Protein AF-A0A178AS36-F1 (afdb_monomer)

Mean predicted aligned error: 16.82 Å

Foldseek 3Di:
DDDDDDDDDDDDDDDDDDDDDPDDDDDDDDDDDDDDDPDDVVVVVVVVVVVVVVVVQVVVVVVPPDDPVPDDDDDDDDDDDDDDDDDDDPPPPPPPPPDDPPPPPPVVPPPPPPPPDDPPPPLDQDPLFALCPVVLVVLLVVLVPDDPLQHFPPRSQFDDQVLLLGDNGGHNQAGCQQQPHLDAGSCAQQRPGFLDQDDPSRLVSSVSNHDPSNVVSVVSNVVRSQHPHNGDTHDDPPPD

Secondary structure (DSSP, 8-state):
--------------PPPP-----PPP--------------HHHHHHHHHHHHHHHHHHHHHHHT-S-TTSPPPP------------S----------------SSSTTSSSSSS---S-----PPPTT-B--HHHHHHHHHHHHTS-GGGS-SSTTSBPPGGGGT--TTSB--BBHHHHH-SSPPTTGGG-SSB-SPPPHHHHHHHHHH-SHHHHHHHHHHHHHTTSSSPPP----GGG-

Radius of gyration: 26.54 Å; Cα contacts (8 Å, |Δi|>4): 184; chains: 1; bounding box: 73×65×67 Å

Solvent-accessible surface area (backbone atoms only — not comparable to full-atom values): 15780 Å² total; per-residue (Å²): 136,88,82,83,82,84,81,90,82,81,85,81,84,81,78,85,79,86,77,87,78,82,77,77,81,80,82,80,78,92,74,78,93,72,81,80,74,83,76,63,73,72,66,54,55,57,54,50,55,54,50,52,53,52,53,55,57,54,56,55,59,70,76,60,80,66,77,83,78,66,81,73,83,87,80,91,80,90,77,88,87,82,84,88,83,80,84,92,70,93,60,76,80,73,78,76,75,79,80,72,92,70,86,78,70,59,80,83,72,70,79,83,78,88,73,80,80,87,73,80,72,81,76,69,77,51,92,72,39,36,64,43,62,66,58,50,53,49,53,45,57,57,44,72,74,42,58,75,94,75,30,54,91,61,71,78,33,60,43,64,37,65,52,40,32,33,44,67,65,44,24,66,51,36,22,27,41,36,50,72,29,66,46,72,52,89,52,44,60,72,24,81,29,35,4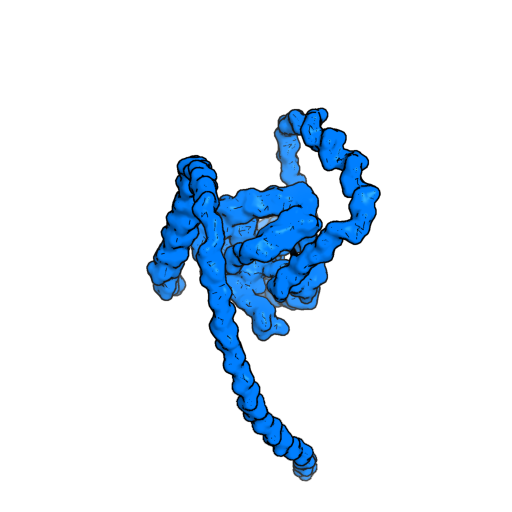8,65,78,79,51,73,64,49,51,52,39,26,56,72,60,14,64,74,48,13,52,55,42,58,62,40,36,78,66,10,42,60,24,76,49,72,58,61,64,19,37,70,78,88,82,119

Sequence (240 aa):
MPSKTQSPYTSSAFAPKHADTSWGKPKFHASAKGKKRPTSPLLSQRTQKRQAWYNTAVDRQKHYLQPHWAPKPKTTTEAPLDKGYGGDSYRKQDFVHKNAPTKHLHDLLLEDDRNMLGLVPRIAVPDSAYDLRKYDAYITKMHKTLPKYQAYRHGNGKYAPYNYGASKAHDLGLCFTTFCTIDRCEMGIKCAWRHHPLTKAEREWILLSGRHNARLFLENLAKFWAVPEVPVPGASMHDK

pLDDT: mean 72.55, std 21.09, range [36.5, 97.44]

Structure (mmCIF, N/CA/C/O backbone):
data_AF-A0A178AS36-F1
#
_entry.id   AF-A0A178AS36-F1
#
loop_
_atom_site.group_PDB
_atom_site.id
_atom_site.type_symbol
_atom_site.label_atom_id
_atom_site.label_alt_id
_atom_site.label_comp_id
_atom_site.label_asym_id
_atom_site.label_entity_id
_atom_site.label_seq_id
_atom_site.pdbx_PDB_ins_code
_atom_site.Cartn_x
_atom_site.Cartn_y
_atom_site.Cartn_z
_atom_site.occupancy
_atom_site.B_iso_or_equiv
_atom_site.auth_seq_id
_atom_site.auth_comp_id
_atom_site.auth_asym_id
_atom_site.auth_atom_id
_atom_site.pdbx_PDB_model_num
ATOM 1 N N . MET A 1 1 ? 5.244 -42.691 35.548 1.00 48.53 1 MET A N 1
ATOM 2 C CA . MET A 1 1 ? 6.504 -43.251 35.014 1.00 48.53 1 MET A CA 1
ATOM 3 C C . MET A 1 1 ? 6.783 -42.586 33.667 1.00 48.53 1 MET A C 1
ATOM 5 O O . MET A 1 1 ? 6.178 -43.006 32.691 1.00 48.53 1 MET A O 1
ATOM 9 N N . PRO A 1 2 ? 7.562 -41.491 33.591 1.00 49.78 2 PRO A N 1
ATOM 10 C CA . PRO A 1 2 ? 7.828 -40.837 32.313 1.00 49.78 2 PRO A CA 1
ATOM 11 C C . PRO A 1 2 ? 9.042 -41.469 31.619 1.00 49.78 2 PRO A C 1
ATOM 13 O O . PRO A 1 2 ? 10.158 -41.449 32.139 1.00 49.78 2 PRO A O 1
ATOM 16 N N . SER A 1 3 ? 8.807 -42.031 30.438 1.00 53.53 3 SER A N 1
ATOM 17 C CA . SER A 1 3 ? 9.812 -42.570 29.523 1.00 53.53 3 SER A CA 1
ATOM 18 C C . SER A 1 3 ? 10.565 -41.419 28.851 1.00 53.53 3 SER A C 1
ATOM 20 O O . SER A 1 3 ? 9.998 -40.643 28.085 1.00 53.53 3 SER A O 1
ATOM 22 N N . LYS A 1 4 ? 11.858 -41.297 29.164 1.00 54.50 4 LYS A N 1
ATOM 23 C CA . LYS A 1 4 ? 12.795 -40.397 28.483 1.00 54.50 4 LYS A CA 1
ATOM 24 C C . LYS A 1 4 ? 13.280 -41.069 27.200 1.00 54.50 4 LYS A C 1
ATOM 26 O O . LYS A 1 4 ? 14.030 -42.036 27.271 1.00 54.50 4 LYS A O 1
ATOM 31 N N . THR A 1 5 ? 12.903 -40.529 26.047 1.00 63.06 5 THR A N 1
ATOM 32 C CA . THR A 1 5 ? 13.491 -40.903 24.755 1.00 63.06 5 THR A CA 1
ATOM 33 C C . THR A 1 5 ? 14.586 -39.893 24.423 1.00 63.06 5 THR A C 1
ATOM 35 O O . THR A 1 5 ? 14.304 -38.722 24.180 1.00 63.06 5 THR A O 1
ATOM 38 N N . GLN A 1 6 ? 15.846 -40.326 24.485 1.00 52.41 6 GLN A N 1
ATOM 39 C CA . GLN A 1 6 ? 17.005 -39.534 24.070 1.00 52.41 6 GLN A CA 1
ATOM 40 C C . GLN A 1 6 ? 17.229 -39.706 22.563 1.00 52.41 6 GLN A C 1
ATOM 42 O O . GLN A 1 6 ? 17.213 -40.825 22.057 1.00 52.41 6 GLN A O 1
ATOM 47 N N . SER A 1 7 ? 17.443 -38.595 21.856 1.00 58.47 7 SER A N 1
ATOM 48 C CA . SER A 1 7 ? 17.797 -38.561 20.433 1.00 58.47 7 SER A CA 1
ATOM 49 C C . SER A 1 7 ? 19.293 -38.262 20.283 1.00 58.47 7 SER A C 1
ATOM 51 O O . SER A 1 7 ? 19.739 -37.251 20.830 1.00 58.47 7 SER A O 1
ATOM 53 N N . PRO A 1 8 ? 20.069 -39.051 19.520 1.00 66.31 8 PRO A N 1
ATOM 54 C CA . PRO A 1 8 ? 21.451 -38.726 19.198 1.00 66.31 8 PRO A CA 1
ATOM 55 C C . PRO A 1 8 ? 21.513 -37.982 17.857 1.00 66.31 8 PRO A C 1
ATOM 57 O O . PRO A 1 8 ? 21.415 -38.592 16.797 1.00 66.31 8 PRO A O 1
ATOM 60 N N . TYR A 1 9 ? 21.679 -36.658 17.887 1.00 56.16 9 TYR A N 1
ATOM 61 C CA . TYR A 1 9 ? 22.138 -35.911 16.712 1.00 56.16 9 TYR A CA 1
ATOM 62 C C . TYR A 1 9 ? 23.636 -35.649 16.854 1.00 56.16 9 TYR A C 1
ATOM 64 O O . TYR A 1 9 ? 24.080 -34.883 17.705 1.00 56.16 9 TYR A O 1
ATOM 72 N N . THR A 1 10 ? 24.412 -36.337 16.023 1.00 56.34 10 THR A N 1
ATOM 73 C CA . THR A 1 10 ? 25.852 -36.154 15.856 1.00 56.34 10 THR A CA 1
ATOM 74 C C . THR A 1 10 ? 26.127 -34.909 15.016 1.00 56.34 10 THR A C 1
ATOM 76 O O . THR A 1 10 ? 25.722 -34.833 13.855 1.00 56.34 10 THR A O 1
ATOM 79 N N . SER A 1 11 ? 26.842 -33.949 15.598 1.00 48.81 11 SER A N 1
ATOM 80 C CA . SER A 1 11 ? 27.367 -32.763 14.921 1.00 48.81 11 SER A CA 1
ATOM 81 C C . SER A 1 11 ? 28.474 -33.143 13.933 1.00 48.81 11 SER A C 1
ATOM 83 O O . SER A 1 11 ? 29.563 -33.543 14.339 1.00 48.81 11 SER A O 1
ATOM 85 N N . SER A 1 12 ? 28.215 -32.988 12.633 1.00 59.25 12 SER A N 1
ATOM 86 C CA . SER A 1 12 ? 29.248 -33.014 11.594 1.00 59.25 12 SER A CA 1
ATOM 87 C C . SER A 1 12 ? 29.773 -31.593 11.387 1.00 59.25 12 SER A C 1
ATOM 89 O O . SER A 1 12 ? 29.074 -30.721 10.871 1.00 59.25 12 SER A O 1
ATOM 91 N N . ALA A 1 13 ? 30.997 -31.347 11.851 1.00 52.25 13 ALA A N 1
ATOM 92 C CA . ALA A 1 13 ? 31.714 -30.097 11.652 1.00 52.25 13 ALA A CA 1
ATOM 93 C C . ALA A 1 13 ? 32.301 -30.057 10.231 1.00 52.25 13 ALA A C 1
ATOM 95 O O . ALA A 1 13 ? 33.296 -30.717 9.940 1.00 52.25 13 ALA A O 1
ATOM 96 N N . PHE A 1 14 ? 31.691 -29.268 9.346 1.00 53.47 14 PHE A N 1
ATOM 97 C CA . PHE A 1 14 ? 32.290 -28.903 8.064 1.00 53.47 14 PHE A CA 1
ATOM 98 C C . PHE A 1 14 ? 33.199 -27.685 8.258 1.00 53.47 14 PHE A C 1
ATOM 100 O O . PHE A 1 14 ? 32.734 -26.575 8.507 1.00 53.47 14 PHE A O 1
ATOM 107 N N . ALA A 1 15 ? 34.508 -27.905 8.142 1.00 58.97 15 ALA A N 1
ATOM 108 C CA . ALA A 1 15 ? 35.502 -26.842 8.076 1.00 58.97 15 ALA A CA 1
ATOM 109 C C . ALA A 1 15 ? 35.422 -26.116 6.714 1.00 58.97 15 ALA A C 1
ATOM 111 O O . ALA A 1 15 ? 35.423 -26.785 5.674 1.00 58.97 15 ALA A O 1
ATOM 112 N N . PRO A 1 16 ? 35.385 -24.772 6.672 1.00 59.22 16 PRO A N 1
ATOM 113 C CA . PRO A 1 16 ? 35.442 -24.040 5.416 1.00 59.22 16 PRO A CA 1
ATOM 114 C C . PRO A 1 16 ? 36.879 -24.026 4.880 1.00 59.22 16 PRO A C 1
ATOM 116 O O . PRO A 1 16 ? 37.812 -23.574 5.541 1.00 59.22 16 PRO A O 1
ATOM 119 N N . LYS A 1 17 ? 37.056 -24.525 3.654 1.00 58.94 17 LYS A N 1
ATOM 120 C CA . LYS A 1 17 ? 38.302 -24.383 2.896 1.00 58.94 17 LYS A CA 1
ATOM 121 C C . LYS A 1 17 ? 38.424 -22.932 2.428 1.00 58.94 17 LYS A C 1
ATOM 123 O O . LYS A 1 17 ? 37.559 -22.443 1.705 1.00 58.94 17 LYS A O 1
ATOM 128 N N . HIS A 1 18 ? 39.496 -22.265 2.844 1.00 50.69 18 HIS A N 1
ATOM 129 C CA . HIS A 1 18 ? 39.892 -20.956 2.338 1.00 50.69 18 HIS A CA 1
ATOM 130 C C . HIS A 1 18 ? 40.215 -21.066 0.841 1.00 50.69 18 HIS A C 1
ATOM 132 O O . HIS A 1 18 ? 41.101 -21.822 0.447 1.00 50.69 18 HIS A O 1
ATOM 138 N N . ALA A 1 19 ? 39.464 -20.342 0.011 1.00 55.59 19 ALA A N 1
ATOM 139 C CA . ALA A 1 19 ? 39.753 -20.181 -1.406 1.00 55.59 19 ALA A CA 1
ATOM 140 C C . ALA A 1 19 ? 40.614 -18.924 -1.591 1.00 55.59 19 ALA A C 1
ATOM 142 O O . ALA A 1 19 ? 40.138 -17.802 -1.415 1.00 55.59 19 ALA A O 1
ATOM 143 N N . ASP A 1 20 ? 41.881 -19.127 -1.944 1.00 54.03 20 ASP A N 1
ATOM 144 C CA . ASP A 1 20 ? 42.786 -18.079 -2.408 1.00 54.03 20 ASP 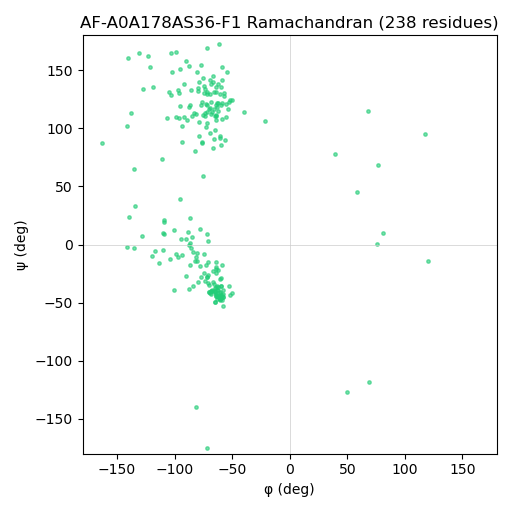A CA 1
ATOM 145 C C . ASP A 1 20 ? 42.340 -17.585 -3.790 1.00 54.03 20 ASP A C 1
ATOM 147 O O . ASP A 1 20 ? 42.663 -18.165 -4.826 1.00 54.03 20 ASP A O 1
ATOM 151 N N . THR A 1 21 ? 41.584 -16.491 -3.824 1.00 54.78 21 THR A N 1
ATOM 152 C CA . THR A 1 21 ? 41.327 -15.737 -5.058 1.00 54.78 21 THR A CA 1
ATOM 153 C C . THR A 1 21 ? 42.340 -14.606 -5.208 1.00 54.78 21 THR A C 1
ATOM 155 O O . THR A 1 21 ? 42.095 -13.467 -4.806 1.00 54.78 21 THR A O 1
ATOM 158 N N . SER A 1 22 ? 43.480 -14.910 -5.827 1.00 55.38 22 SER A N 1
ATOM 159 C CA . SER A 1 22 ? 44.409 -13.913 -6.360 1.00 55.38 22 SER A CA 1
ATOM 160 C C . SER A 1 22 ? 43.850 -13.333 -7.667 1.00 55.38 22 SER A C 1
ATOM 162 O O . SER A 1 22 ? 44.098 -13.808 -8.773 1.00 55.38 22 SER A O 1
ATOM 164 N N . TRP A 1 23 ? 43.048 -12.274 -7.552 1.00 50.66 23 TRP A N 1
ATOM 165 C CA . TRP A 1 23 ? 42.586 -11.517 -8.715 1.00 50.66 23 TRP A CA 1
ATOM 166 C C . TRP A 1 23 ? 43.746 -10.708 -9.305 1.00 50.66 23 TRP A C 1
ATOM 168 O O . TRP A 1 23 ? 44.160 -9.679 -8.767 1.00 50.66 23 TRP A O 1
ATOM 178 N N . GLY A 1 24 ? 44.282 -11.189 -10.428 1.00 57.47 24 GLY A N 1
ATOM 179 C CA . GLY A 1 24 ? 45.236 -10.461 -11.255 1.00 57.47 24 GLY A CA 1
ATOM 180 C C . GLY A 1 24 ? 44.653 -9.120 -11.706 1.00 57.47 24 GLY A C 1
ATOM 181 O O . GLY A 1 24 ? 43.553 -9.053 -12.250 1.00 57.47 24 GLY A O 1
ATOM 182 N N . LYS A 1 25 ? 45.400 -8.038 -11.468 1.00 53.91 25 LYS A N 1
ATOM 183 C CA . LYS A 1 25 ? 45.038 -6.680 -11.890 1.00 53.91 25 LYS A CA 1
ATOM 184 C C . LYS A 1 25 ? 45.003 -6.607 -13.425 1.00 53.91 25 LYS A C 1
ATOM 186 O O . LYS A 1 25 ? 46.051 -6.809 -14.044 1.00 53.91 25 LYS A O 1
ATOM 191 N N . PRO A 1 26 ? 43.868 -6.270 -14.061 1.00 57.41 26 PRO A N 1
ATOM 192 C CA . PRO A 1 26 ? 43.855 -6.002 -15.491 1.00 57.41 26 PRO A CA 1
ATOM 193 C C . PRO A 1 26 ? 44.616 -4.700 -15.778 1.00 57.41 26 PRO A C 1
ATOM 195 O O . PRO A 1 26 ? 44.300 -3.634 -15.245 1.00 57.41 26 PRO A O 1
ATOM 198 N N . LYS A 1 27 ? 45.648 -4.792 -16.623 1.00 60.25 27 LYS A N 1
ATOM 199 C CA . LYS A 1 27 ? 46.336 -3.632 -17.200 1.00 60.25 27 LYS A CA 1
ATOM 200 C C . LYS A 1 27 ? 45.417 -3.003 -18.247 1.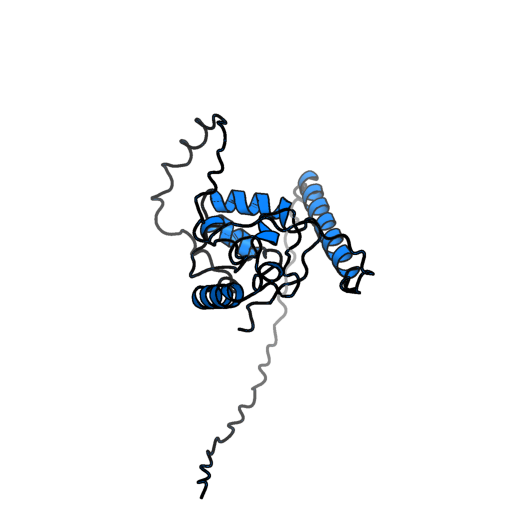00 60.25 27 LYS A C 1
ATOM 202 O O . LYS A 1 27 ? 45.310 -3.501 -19.364 1.00 60.25 27 LYS A O 1
ATOM 207 N N . PHE A 1 28 ? 44.752 -1.910 -17.887 1.00 51.97 28 PHE A N 1
ATOM 208 C CA . PHE A 1 28 ? 44.022 -1.088 -18.848 1.00 51.97 28 PHE A CA 1
ATOM 209 C C . PHE A 1 28 ? 45.014 -0.256 -19.662 1.00 51.97 28 PHE A C 1
ATOM 211 O O . PHE A 1 28 ? 45.656 0.658 -19.145 1.00 51.97 28 PHE A O 1
ATOM 218 N N . HIS A 1 29 ? 45.134 -0.577 -20.948 1.00 56.31 29 HIS A N 1
ATOM 219 C CA . HIS A 1 29 ? 45.793 0.286 -21.917 1.00 56.31 29 HIS A CA 1
ATOM 220 C C . HIS A 1 29 ? 44.922 1.526 -22.149 1.00 56.31 29 HIS A C 1
A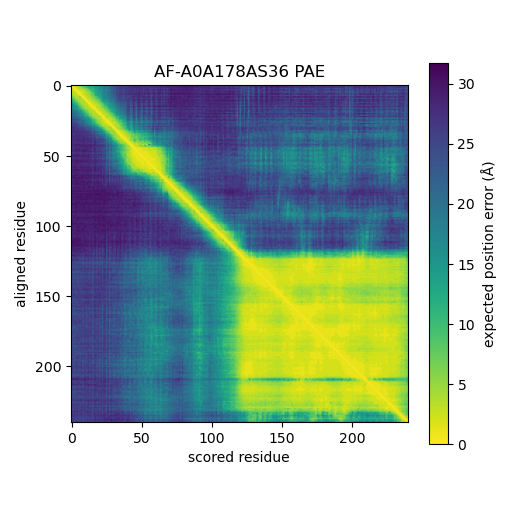TOM 222 O O . HIS A 1 29 ? 43.792 1.430 -22.627 1.00 56.31 29 HIS A O 1
ATOM 228 N N . ALA A 1 30 ? 45.454 2.694 -21.787 1.00 51.06 30 ALA A N 1
ATOM 229 C CA . ALA A 1 30 ? 44.849 3.985 -22.074 1.00 51.06 30 ALA A CA 1
ATOM 230 C C . ALA A 1 30 ? 44.806 4.194 -23.593 1.00 51.06 30 ALA A C 1
ATOM 232 O O . ALA A 1 30 ? 45.839 4.419 -24.223 1.00 51.06 30 ALA A O 1
ATOM 233 N N . SER A 1 31 ? 43.612 4.104 -24.180 1.00 51.62 31 SER A N 1
ATOM 234 C CA . SER A 1 31 ? 43.404 4.344 -25.604 1.00 51.62 31 SER A CA 1
ATOM 235 C C . SER A 1 31 ? 42.303 5.372 -25.848 1.00 51.62 31 SER A C 1
ATOM 237 O O . SER A 1 31 ? 41.217 5.305 -25.281 1.00 51.62 31 SER A O 1
ATOM 239 N N . ALA A 1 32 ? 42.649 6.292 -26.748 1.00 50.34 32 ALA A N 1
ATOM 240 C CA . ALA A 1 32 ? 41.819 7.212 -27.514 1.00 50.34 32 ALA A CA 1
ATOM 241 C C . ALA A 1 32 ? 41.074 8.345 -26.777 1.00 50.34 32 ALA A C 1
ATOM 243 O O . ALA A 1 32 ? 40.110 8.179 -26.035 1.00 50.34 32 ALA A O 1
ATOM 244 N N . LYS A 1 33 ? 41.501 9.563 -27.132 1.00 57.66 33 LYS A N 1
ATOM 245 C CA . LYS A 1 33 ? 40.872 10.861 -26.877 1.00 57.66 33 LYS A CA 1
ATOM 246 C C . LYS A 1 33 ? 39.434 10.886 -27.428 1.00 57.66 33 LYS A C 1
ATOM 248 O O . LYS A 1 33 ? 39.203 11.259 -28.576 1.00 57.66 33 LYS A O 1
ATOM 253 N N . GLY A 1 34 ? 38.462 10.496 -26.607 1.00 50.06 34 GLY A N 1
ATOM 254 C CA . GLY A 1 34 ? 37.036 10.633 -26.901 1.00 50.06 34 GLY A CA 1
ATOM 255 C C . GLY A 1 34 ? 36.592 12.094 -26.823 1.00 50.06 34 GLY A C 1
ATOM 256 O O . GLY A 1 34 ? 36.713 12.737 -25.779 1.00 50.06 34 GLY A O 1
ATOM 257 N N . LYS A 1 35 ? 36.071 12.628 -27.934 1.00 59.25 35 LYS A N 1
ATOM 258 C CA . LYS A 1 35 ? 35.418 13.944 -27.998 1.00 59.25 35 LYS A CA 1
ATOM 259 C C . LYS A 1 35 ? 34.313 14.014 -26.935 1.00 59.25 35 LYS A C 1
ATOM 261 O O . LYS A 1 35 ? 33.341 13.262 -26.995 1.00 59.25 35 LYS A O 1
ATOM 266 N N . LYS A 1 36 ? 34.471 14.922 -25.967 1.00 55.81 36 LYS A N 1
ATOM 267 C CA . LYS A 1 36 ? 33.484 15.208 -24.916 1.00 55.81 36 LYS A CA 1
ATOM 268 C C . LYS A 1 36 ? 32.176 15.649 -25.580 1.00 55.81 36 LYS A C 1
ATOM 270 O O . LYS A 1 36 ? 32.113 16.743 -26.136 1.00 55.81 36 LYS A O 1
ATOM 275 N N . ARG A 1 37 ? 31.139 14.804 -25.550 1.00 58.59 37 ARG A N 1
ATOM 276 C CA . ARG A 1 37 ? 29.780 15.245 -25.893 1.00 58.59 37 ARG A CA 1
ATOM 277 C C . ARG A 1 37 ? 29.336 16.260 -24.831 1.00 58.59 37 ARG A C 1
ATOM 279 O O . ARG A 1 37 ? 29.485 15.960 -23.646 1.00 58.59 37 ARG A O 1
ATOM 286 N N . PRO A 1 38 ? 28.809 17.434 -25.215 1.00 56.56 38 PRO A N 1
ATOM 287 C CA . PRO A 1 38 ? 28.286 18.396 -24.259 1.00 56.56 38 PRO A CA 1
ATOM 288 C C . PRO A 1 38 ? 27.089 17.771 -23.540 1.00 56.56 38 PRO A C 1
ATOM 290 O O . PRO A 1 38 ? 26.041 17.509 -24.128 1.00 56.56 38 PRO A O 1
ATOM 293 N N . THR A 1 39 ? 27.270 17.477 -22.257 1.00 57.62 39 THR A N 1
ATOM 294 C CA . THR A 1 39 ? 26.189 17.092 -21.354 1.00 57.62 39 THR A CA 1
ATOM 295 C C . THR A 1 39 ? 25.215 18.258 -21.254 1.00 57.62 39 THR A C 1
ATOM 297 O O . THR A 1 39 ? 25.581 19.330 -20.774 1.00 57.62 39 THR A O 1
ATOM 300 N N . SER A 1 40 ? 23.987 18.055 -21.733 1.00 54.97 40 SER A N 1
ATOM 301 C CA . SER A 1 40 ? 22.932 19.068 -21.692 1.00 54.97 40 SER A CA 1
ATOM 302 C C . SER A 1 40 ? 22.654 19.507 -20.239 1.00 54.97 40 SER A C 1
ATOM 304 O O . SER A 1 40 ? 22.305 18.658 -19.409 1.00 54.97 40 SER A O 1
ATOM 306 N N . PRO A 1 41 ? 22.781 20.806 -19.904 1.00 60.66 41 PRO A N 1
ATOM 307 C CA . PRO A 1 41 ? 22.663 21.311 -18.531 1.00 60.66 41 PRO A CA 1
ATOM 308 C C . PRO A 1 41 ? 21.273 21.116 -17.898 1.00 60.66 41 PRO A C 1
ATOM 310 O O . PRO A 1 41 ? 21.133 21.169 -16.676 1.00 60.66 41 PRO A O 1
ATOM 313 N N . LEU A 1 42 ? 20.243 20.821 -18.696 1.00 57.06 42 LEU A N 1
ATOM 314 C CA . LEU A 1 42 ? 18.867 20.652 -18.218 1.00 57.06 42 LEU A CA 1
ATOM 315 C C . LEU A 1 42 ? 18.607 19.299 -17.535 1.00 57.06 42 LEU A C 1
ATOM 317 O O . LEU A 1 42 ? 17.768 19.222 -16.634 1.00 57.06 42 LEU A O 1
ATOM 321 N N . LEU A 1 43 ? 19.338 18.237 -17.898 1.00 54.59 43 LEU A N 1
ATOM 322 C CA . LEU A 1 43 ? 19.168 16.921 -17.260 1.00 54.59 43 LEU A CA 1
ATOM 323 C C . LEU A 1 43 ? 19.712 16.908 -15.819 1.00 54.59 43 LEU A C 1
ATOM 325 O O . LEU A 1 43 ? 19.198 16.184 -14.970 1.00 54.59 43 LEU A O 1
ATOM 329 N N . SER A 1 44 ? 20.706 17.759 -15.545 1.00 68.88 44 SER A N 1
ATOM 330 C CA . SER A 1 44 ? 21.376 17.913 -14.248 1.00 68.88 44 SER A CA 1
ATOM 331 C C . SER A 1 44 ? 20.478 18.558 -13.184 1.00 68.88 44 SER A C 1
ATOM 333 O O . SER A 1 44 ? 20.421 18.105 -12.041 1.00 68.88 44 SER A O 1
ATOM 335 N N . GLN A 1 45 ? 19.689 19.572 -13.551 1.00 73.25 45 GLN A N 1
ATOM 336 C CA . GLN A 1 45 ? 18.853 20.279 -12.573 1.00 73.25 45 GLN A CA 1
ATOM 337 C C . GLN A 1 45 ? 17.690 19.421 -12.049 1.00 73.25 45 GLN A C 1
ATOM 339 O O . GLN A 1 45 ? 17.317 19.517 -10.878 1.00 73.25 45 GLN A O 1
ATOM 344 N N . ARG A 1 46 ? 17.111 18.553 -12.891 1.00 67.44 46 ARG A N 1
ATOM 345 C CA . ARG A 1 46 ? 16.020 17.652 -12.477 1.00 67.44 46 ARG A CA 1
ATOM 346 C C . ARG A 1 46 ? 16.499 16.565 -11.519 1.00 67.44 46 ARG A C 1
ATOM 348 O O . ARG A 1 46 ? 15.808 16.282 -10.540 1.00 67.44 46 ARG A O 1
ATOM 355 N N . THR A 1 47 ? 17.665 15.971 -11.767 1.00 69.62 47 THR A N 1
ATOM 356 C CA . THR A 1 47 ? 18.251 14.971 -10.862 1.00 69.62 47 THR A CA 1
ATOM 357 C C . THR A 1 47 ? 18.673 15.598 -9.536 1.00 69.62 47 THR A C 1
ATOM 359 O O . THR A 1 47 ? 18.385 15.023 -8.489 1.00 69.62 47 THR A O 1
ATOM 362 N N . GLN A 1 48 ? 19.225 16.815 -9.552 1.00 76.94 48 GLN A N 1
ATOM 363 C CA . GLN A 1 48 ? 19.571 17.554 -8.333 1.00 76.94 48 GLN A CA 1
ATOM 364 C C . GLN A 1 48 ? 18.346 17.887 -7.470 1.00 76.94 48 GLN A C 1
ATOM 366 O O . GLN A 1 48 ? 18.356 17.606 -6.273 1.00 76.94 48 GLN A O 1
ATOM 371 N N . LYS A 1 49 ? 17.253 18.401 -8.057 1.00 80.12 49 LYS A N 1
ATOM 372 C CA . LYS A 1 49 ? 16.018 18.694 -7.299 1.00 80.12 49 LYS A CA 1
ATOM 373 C C . LYS A 1 49 ? 15.403 17.439 -6.678 1.00 80.12 49 LYS A C 1
ATOM 375 O O . LYS A 1 49 ? 14.935 17.479 -5.543 1.00 80.12 49 LYS A O 1
ATOM 380 N N . ARG A 1 50 ? 15.430 16.314 -7.398 1.00 67.81 50 ARG A N 1
ATOM 381 C CA . ARG A 1 50 ? 14.899 15.037 -6.902 1.00 67.81 50 ARG A CA 1
ATOM 382 C C . ARG A 1 50 ? 15.744 14.466 -5.760 1.00 67.81 50 ARG A C 1
ATOM 384 O O . ARG A 1 50 ? 15.178 13.977 -4.786 1.00 67.81 50 ARG A O 1
ATOM 391 N N . GLN A 1 51 ? 17.072 14.563 -5.853 1.00 68.62 51 GLN A N 1
ATOM 392 C CA . GLN A 1 51 ? 17.976 14.121 -4.790 1.00 68.62 51 GLN A CA 1
ATOM 393 C C . GLN A 1 51 ? 17.863 15.005 -3.540 1.00 68.62 51 GLN A C 1
ATOM 395 O O . GLN A 1 51 ? 17.838 14.484 -2.429 1.00 68.62 51 GLN A O 1
ATOM 400 N N . ALA A 1 52 ? 17.728 16.323 -3.713 1.00 76.00 52 ALA A N 1
ATOM 401 C CA . ALA A 1 52 ? 17.527 17.257 -2.608 1.00 76.00 52 ALA A CA 1
ATOM 402 C C . ALA A 1 52 ? 16.234 16.951 -1.837 1.00 76.00 52 ALA A C 1
ATOM 404 O O . ALA A 1 52 ? 16.274 16.821 -0.618 1.00 76.00 52 ALA A O 1
ATOM 405 N N . TRP A 1 53 ? 15.116 16.735 -2.541 1.00 80.06 53 TRP A N 1
ATOM 406 C CA . TRP A 1 53 ? 13.845 16.364 -1.909 1.00 80.06 53 TRP A CA 1
ATOM 407 C C . TRP A 1 53 ? 13.948 15.057 -1.106 1.00 80.06 53 TRP A C 1
ATOM 409 O O . TRP A 1 53 ? 13.481 14.996 0.030 1.00 80.06 53 TRP A O 1
ATOM 419 N N . TYR A 1 54 ? 14.612 14.033 -1.660 1.00 62.66 54 TYR A N 1
ATOM 420 C CA . TYR A 1 54 ? 14.827 12.757 -0.968 1.00 62.66 54 TYR A CA 1
ATOM 421 C C . TYR A 1 54 ? 15.660 12.926 0.310 1.00 62.66 54 TYR A C 1
ATOM 423 O O . TYR A 1 54 ? 15.282 12.420 1.365 1.00 62.66 54 TYR A O 1
ATOM 431 N N . ASN A 1 55 ? 16.755 13.687 0.244 1.00 69.38 55 ASN A N 1
ATOM 432 C CA . ASN A 1 55 ? 17.619 13.929 1.399 1.00 69.38 55 ASN A CA 1
ATOM 433 C C . ASN A 1 55 ? 16.888 14.718 2.503 1.00 69.38 55 ASN A C 1
ATOM 435 O O . ASN A 1 55 ? 16.996 14.367 3.674 1.00 69.38 55 ASN A O 1
ATOM 439 N N . THR A 1 56 ? 16.074 15.722 2.148 1.00 75.94 56 THR A N 1
ATOM 440 C CA . THR A 1 56 ? 15.258 16.468 3.124 1.00 75.94 56 THR A CA 1
ATOM 441 C C . THR A 1 56 ? 14.196 15.588 3.788 1.00 75.94 56 THR A C 1
ATOM 443 O O . THR A 1 56 ? 13.937 15.734 4.983 1.00 75.94 56 THR A O 1
ATOM 446 N N . ALA A 1 57 ? 13.588 14.659 3.045 1.00 59.06 57 ALA A N 1
ATOM 447 C CA . ALA A 1 57 ? 12.628 13.709 3.602 1.00 59.06 57 ALA A CA 1
ATOM 448 C C . ALA A 1 57 ? 13.288 12.749 4.612 1.00 59.06 57 ALA A C 1
ATOM 450 O O . ALA A 1 57 ? 12.728 12.502 5.680 1.00 59.06 57 ALA A O 1
ATOM 451 N N . VAL A 1 58 ? 14.499 12.268 4.311 1.00 58.38 58 VAL A N 1
ATOM 452 C CA . VAL A 1 58 ? 15.267 11.357 5.181 1.00 58.38 58 VAL A CA 1
ATOM 453 C C . VAL A 1 58 ? 15.776 12.063 6.444 1.00 58.38 58 VAL A C 1
ATOM 455 O O . VAL A 1 58 ? 15.697 11.494 7.530 1.00 58.38 58 VAL A O 1
ATOM 458 N N . ASP A 1 59 ? 16.257 13.306 6.357 1.00 63.62 59 ASP A N 1
ATOM 459 C CA . ASP A 1 59 ? 16.728 14.037 7.546 1.00 63.62 59 ASP A CA 1
ATOM 460 C C . ASP A 1 59 ? 15.585 14.459 8.473 1.00 63.62 59 ASP A C 1
ATOM 462 O O . ASP A 1 59 ? 15.736 14.399 9.695 1.00 63.62 59 ASP A O 1
ATOM 466 N N . ARG A 1 60 ? 14.400 14.777 7.931 1.00 58.75 60 ARG A N 1
ATOM 467 C CA . ARG A 1 60 ? 13.200 14.959 8.763 1.00 58.75 60 ARG A CA 1
ATOM 468 C C . ARG A 1 60 ? 12.891 13.699 9.567 1.00 58.75 60 ARG A C 1
ATOM 470 O O . ARG A 1 60 ? 12.580 13.813 10.744 1.00 58.75 60 ARG A O 1
ATOM 477 N N . GLN A 1 61 ? 13.067 12.510 8.994 1.00 48.12 61 GLN A N 1
ATOM 478 C CA . GLN A 1 61 ? 12.818 11.239 9.680 1.00 48.12 61 GLN A CA 1
ATOM 479 C C . GLN A 1 61 ? 13.688 11.035 10.938 1.00 48.12 61 GLN A C 1
ATOM 481 O O . GLN A 1 61 ? 13.231 10.413 11.895 1.00 48.12 61 GLN A O 1
ATOM 486 N N . LYS A 1 62 ? 14.906 11.598 10.989 1.00 51.38 62 LYS A N 1
ATOM 487 C CA . LYS A 1 62 ? 15.815 11.470 12.147 1.00 51.38 62 LYS A CA 1
ATOM 488 C C . LYS A 1 62 ? 15.370 12.279 13.369 1.00 51.38 62 LYS A C 1
ATOM 490 O O . LYS A 1 62 ? 15.662 11.881 14.492 1.00 51.38 62 LYS A O 1
ATOM 495 N N . HIS A 1 63 ? 14.642 13.378 13.175 1.00 47.84 63 HIS A N 1
ATOM 496 C CA . HIS A 1 63 ? 14.194 14.244 14.272 1.00 47.84 63 HIS A CA 1
ATOM 497 C C . HIS A 1 63 ? 12.927 13.747 14.999 1.00 47.84 63 HIS A C 1
ATOM 499 O O . HIS A 1 63 ? 12.611 14.263 16.068 1.00 47.84 63 HIS A O 1
ATOM 505 N N . TYR A 1 64 ? 12.223 12.731 14.480 1.00 45.88 64 TYR A N 1
ATOM 506 C CA . TYR A 1 64 ? 10.917 12.287 15.006 1.00 45.88 64 TYR A CA 1
ATOM 507 C C . TYR A 1 64 ? 10.924 10.927 15.725 1.00 45.88 64 TYR A C 1
ATOM 509 O O . TYR A 1 64 ? 9.867 10.344 15.954 1.00 45.88 64 TYR A O 1
ATOM 517 N N . LEU A 1 65 ? 12.086 10.439 16.172 1.00 41.84 65 LEU A N 1
ATOM 518 C CA . LEU A 1 65 ? 12.166 9.271 17.067 1.00 41.84 65 LEU A CA 1
ATOM 519 C C . LEU A 1 65 ? 11.691 9.556 18.512 1.00 41.84 65 LEU A C 1
ATOM 521 O O . LEU A 1 65 ? 11.831 8.694 19.376 1.00 41.84 65 LEU A O 1
ATOM 525 N N . GLN A 1 66 ? 11.099 10.723 18.796 1.00 42.12 66 GLN A N 1
ATOM 526 C CA . GLN A 1 66 ? 10.440 10.973 20.080 1.00 42.12 66 GLN A CA 1
ATOM 527 C C . GLN A 1 66 ? 8.972 10.492 20.044 1.00 42.12 66 GLN A C 1
ATOM 529 O O . GLN A 1 66 ? 8.185 10.978 19.227 1.00 42.12 66 GLN A O 1
ATOM 534 N N . PRO A 1 67 ? 8.561 9.544 20.908 1.00 38.31 67 PRO A N 1
ATOM 535 C CA . PRO A 1 67 ? 7.205 9.009 20.898 1.00 38.31 67 PRO A CA 1
ATOM 536 C C . PRO A 1 67 ? 6.185 10.032 21.425 1.00 38.31 67 PRO A C 1
ATOM 538 O O . PRO A 1 67 ? 6.154 10.358 22.606 1.00 38.31 67 PRO A O 1
ATOM 541 N N . HIS A 1 68 ? 5.277 10.493 20.568 1.00 47.69 68 HIS A N 1
ATOM 542 C CA . HIS A 1 68 ? 4.203 11.440 20.914 1.00 47.69 68 HIS A CA 1
ATOM 543 C C . HIS A 1 68 ? 3.008 10.798 21.656 1.00 47.69 68 HIS A C 1
ATOM 545 O O . HIS A 1 68 ? 1.947 11.413 21.753 1.00 47.69 68 HIS A O 1
ATOM 551 N N . TRP A 1 69 ? 3.136 9.561 22.154 1.00 44.62 69 TRP A N 1
ATOM 552 C CA . TRP A 1 69 ? 2.083 8.898 22.940 1.00 44.62 69 TRP A CA 1
ATOM 553 C C . TRP A 1 69 ? 2.114 9.260 24.431 1.00 44.62 69 TRP A C 1
ATOM 555 O O . TRP A 1 69 ? 1.324 8.709 25.195 1.00 44.62 69 TRP A O 1
ATOM 565 N N . ALA A 1 70 ? 2.963 10.208 24.848 1.00 39.59 70 ALA A N 1
ATOM 566 C CA . ALA A 1 70 ? 2.830 10.829 26.161 1.00 39.59 70 ALA A CA 1
ATOM 567 C C . ALA A 1 70 ? 1.369 11.299 26.354 1.00 39.59 70 ALA A C 1
ATOM 569 O O . ALA A 1 70 ? 0.830 11.999 25.487 1.00 39.59 70 ALA A O 1
ATOM 570 N N . PRO A 1 71 ? 0.690 10.865 27.430 1.00 37.06 71 PRO A N 1
ATOM 571 C CA . PRO A 1 71 ? -0.734 11.103 27.601 1.00 37.06 71 PRO A CA 1
ATOM 572 C C . PRO A 1 71 ? -1.003 12.606 27.683 1.00 37.06 71 PRO A C 1
ATOM 574 O O . PRO A 1 71 ? -0.472 13.298 28.549 1.00 37.06 71 PRO A O 1
ATOM 577 N N . LYS A 1 72 ? -1.844 13.116 26.779 1.00 53.03 72 LYS A N 1
ATOM 578 C CA . LYS A 1 72 ? -2.365 14.480 26.893 1.00 53.03 72 LYS A CA 1
ATOM 579 C C . LYS A 1 72 ? -3.331 14.555 28.089 1.00 53.03 72 LYS A C 1
ATOM 581 O O . LYS A 1 72 ? -4.088 13.602 28.299 1.00 53.03 72 LYS A O 1
ATOM 586 N N . PRO A 1 73 ? -3.325 15.652 28.869 1.00 42.34 73 PRO A N 1
ATOM 587 C CA . PRO A 1 73 ? -4.259 15.840 29.974 1.00 42.34 73 PRO A CA 1
ATOM 588 C C . PRO A 1 73 ? -5.702 15.818 29.458 1.00 42.34 73 PRO A C 1
ATOM 590 O O . PRO A 1 73 ? -6.017 16.385 28.413 1.00 42.34 73 PRO A O 1
ATOM 593 N N . LYS A 1 74 ? -6.560 15.094 30.180 1.00 40.84 74 LYS A N 1
ATOM 594 C CA . LYS A 1 74 ? -7.946 14.806 29.802 1.00 40.84 74 LYS A CA 1
ATOM 595 C C . LYS A 1 74 ? -8.793 16.080 29.882 1.00 40.84 74 LYS A C 1
ATOM 597 O O . LYS A 1 74 ? -8.989 16.607 30.971 1.00 40.84 74 LYS A O 1
ATOM 602 N N . THR A 1 75 ? -9.346 16.521 28.758 1.00 41.34 75 THR A N 1
ATOM 603 C CA . THR A 1 75 ? -10.502 17.425 28.717 1.00 41.34 75 THR A CA 1
ATOM 604 C C . THR A 1 75 ? -11.723 16.624 28.278 1.00 41.34 75 THR A C 1
ATOM 606 O O . THR A 1 75 ? -11.815 16.143 27.151 1.00 41.34 75 THR A O 1
ATOM 609 N N . THR A 1 76 ? -12.628 16.403 29.224 1.00 41.59 76 THR A N 1
ATOM 610 C CA . THR A 1 76 ? -13.908 15.713 29.061 1.00 41.59 76 THR A CA 1
ATOM 611 C C . THR A 1 76 ? -14.959 16.679 28.528 1.00 41.59 76 THR A C 1
ATOM 613 O O . THR A 1 76 ? -15.394 17.565 29.257 1.00 41.59 76 THR A O 1
ATOM 616 N N . THR A 1 77 ? -15.417 16.451 27.298 1.00 45.62 77 THR A N 1
ATOM 617 C CA . THR A 1 77 ? -16.726 16.916 26.823 1.00 45.62 77 THR A CA 1
ATOM 618 C C . THR A 1 77 ? -17.307 15.807 25.950 1.00 45.62 77 THR A C 1
ATOM 620 O O . THR A 1 77 ? -16.858 15.591 24.826 1.00 45.62 77 THR A O 1
ATOM 623 N N . GLU A 1 78 ? -18.240 15.036 26.505 1.00 41.16 78 GLU A N 1
ATOM 624 C CA . GLU A 1 78 ? -18.922 13.949 25.800 1.00 41.16 78 GLU A CA 1
ATOM 625 C C . GLU A 1 78 ? -20.034 14.512 24.904 1.00 41.16 78 GLU A C 1
ATOM 627 O O . GLU A 1 78 ? -20.821 15.354 25.332 1.00 41.16 78 GLU A O 1
ATOM 632 N N . ALA A 1 79 ? -20.106 14.029 23.662 1.00 48.12 79 ALA A N 1
ATOM 633 C CA . ALA A 1 79 ? -21.217 14.261 22.742 1.00 48.12 79 ALA A CA 1
ATOM 634 C C . ALA A 1 79 ? -21.836 12.910 22.322 1.00 48.12 79 ALA A C 1
ATOM 636 O O . ALA A 1 79 ? -21.134 11.892 22.340 1.00 48.12 79 ALA A O 1
ATOM 637 N N . PRO A 1 80 ? -23.133 12.863 21.958 1.00 56.84 80 PRO A N 1
ATOM 638 C CA . PRO A 1 80 ? -23.888 11.614 21.873 1.00 56.84 80 PRO A CA 1
ATOM 639 C C . PRO A 1 80 ? -23.529 10.769 20.643 1.00 56.84 80 PRO A C 1
ATOM 641 O O . PRO A 1 80 ? -23.434 11.270 19.524 1.00 56.84 80 PRO A O 1
ATOM 644 N N . LEU A 1 81 ? -23.381 9.462 20.869 1.00 48.34 81 LEU A N 1
ATOM 645 C CA . LEU A 1 81 ? -23.158 8.425 19.861 1.00 48.34 81 LEU A CA 1
ATOM 646 C C . LEU A 1 81 ? -24.438 8.132 19.064 1.00 48.34 81 LEU A C 1
ATOM 648 O O . LEU A 1 81 ? -25.363 7.503 19.582 1.00 48.34 81 LEU A O 1
ATOM 652 N N . ASP A 1 82 ? -24.444 8.515 17.788 1.00 48.59 82 ASP A N 1
ATOM 653 C CA . ASP A 1 82 ? -25.450 8.080 16.819 1.00 48.59 82 ASP A CA 1
ATOM 654 C C . ASP A 1 82 ? -25.163 6.649 16.316 1.00 48.59 82 ASP A C 1
ATOM 656 O O . ASP A 1 82 ? -24.016 6.228 16.115 1.00 48.59 82 ASP A O 1
ATOM 660 N N . LYS A 1 83 ? -26.232 5.865 16.173 1.00 50.81 83 LYS A N 1
ATOM 661 C CA . LYS A 1 83 ? -26.230 4.427 15.895 1.00 50.81 83 LYS A CA 1
ATOM 662 C C . LYS A 1 83 ? -26.420 4.165 14.402 1.00 50.81 83 LYS A C 1
ATOM 664 O O . LYS A 1 83 ? -27.416 4.555 13.817 1.00 50.81 83 LYS A O 1
ATOM 669 N N . GLY A 1 84 ? -25.570 3.284 13.873 1.00 44.31 84 GLY A N 1
ATOM 670 C CA . GLY A 1 84 ? -25.992 2.310 12.861 1.00 44.31 84 GLY A CA 1
ATOM 671 C C . GLY A 1 84 ? -25.321 2.434 11.499 1.00 44.31 84 GLY A C 1
ATOM 672 O O . GLY A 1 84 ? -25.823 3.115 10.623 1.00 44.31 84 GLY A O 1
ATOM 673 N N . TYR A 1 85 ? -24.253 1.661 11.288 1.00 37.56 85 TYR A N 1
ATOM 674 C CA . TYR A 1 85 ? -23.893 1.173 9.955 1.00 37.56 85 TYR A CA 1
ATOM 675 C C . TYR A 1 85 ? -23.474 -0.293 10.072 1.00 37.56 85 TYR A C 1
ATOM 677 O O . TYR A 1 85 ? -22.515 -0.627 10.773 1.00 37.56 85 TYR A O 1
ATOM 685 N N . GLY A 1 86 ? -24.295 -1.154 9.470 1.00 36.50 86 GLY A N 1
ATOM 686 C CA . GLY A 1 86 ? -24.102 -2.593 9.352 1.00 36.50 86 GLY A CA 1
ATOM 687 C C . GLY A 1 86 ? -23.074 -2.943 8.281 1.00 36.50 86 GLY A C 1
ATOM 688 O O . GLY A 1 86 ? -22.817 -2.167 7.360 1.00 36.50 86 GLY A O 1
ATOM 689 N N . GLY A 1 87 ? -22.467 -4.115 8.466 1.00 41.03 87 GLY A N 1
ATOM 690 C CA . GLY A 1 87 ? -21.515 -4.726 7.549 1.00 41.03 87 GLY A CA 1
ATOM 691 C C . GLY A 1 87 ? -22.102 -5.039 6.172 1.00 41.03 87 GLY A C 1
ATOM 692 O O . GLY A 1 87 ? -23.301 -4.929 5.943 1.00 41.03 87 GLY A O 1
ATOM 693 N N . ASP A 1 88 ? -21.200 -5.445 5.282 1.00 45.78 88 ASP A N 1
ATOM 694 C CA . ASP A 1 88 ? -21.424 -5.818 3.882 1.00 45.78 88 ASP A CA 1
ATOM 695 C C . ASP A 1 88 ? -21.637 -4.652 2.908 1.00 45.78 88 ASP A C 1
ATOM 697 O O . ASP A 1 88 ? -22.689 -4.481 2.303 1.00 45.78 88 ASP A O 1
ATOM 701 N N . SER A 1 89 ? -20.583 -3.862 2.675 1.00 38.81 89 SER A N 1
ATOM 702 C CA . SER A 1 89 ? -20.458 -3.112 1.418 1.00 38.81 89 SER A CA 1
ATOM 703 C C . SER A 1 89 ? -19.038 -2.594 1.152 1.00 38.81 89 SER A C 1
ATOM 705 O O . SER A 1 89 ? -18.743 -1.417 1.313 1.00 38.81 89 SER A O 1
ATOM 707 N N . TYR A 1 90 ? -18.197 -3.412 0.511 1.00 43.69 90 TYR A N 1
ATOM 708 C CA . TYR A 1 90 ? -17.413 -2.867 -0.611 1.00 43.69 90 TYR A CA 1
ATOM 709 C C . TYR A 1 90 ? -18.365 -2.723 -1.810 1.00 43.69 90 TYR A C 1
ATOM 711 O O . TYR A 1 90 ? -18.207 -3.347 -2.858 1.00 43.69 90 TYR A O 1
ATOM 719 N N . ARG A 1 91 ? -19.429 -1.934 -1.617 1.00 42.03 91 ARG A N 1
ATOM 720 C CA . ARG A 1 91 ? -20.245 -1.398 -2.699 1.00 42.03 91 ARG A CA 1
ATOM 721 C C . ARG A 1 91 ? -19.297 -0.459 -3.414 1.00 42.03 91 ARG A C 1
ATOM 723 O O . ARG A 1 91 ? -18.773 0.450 -2.775 1.00 42.03 91 ARG A O 1
ATOM 730 N N . LYS A 1 92 ? -19.007 -0.786 -4.677 1.00 41.56 92 LYS A N 1
ATOM 731 C CA . LYS A 1 92 ? -18.280 0.040 -5.642 1.00 41.56 92 LYS A CA 1
ATOM 732 C C . LYS A 1 92 ? -18.360 1.503 -5.204 1.00 41.56 92 LYS A C 1
ATOM 734 O O . LYS A 1 92 ? -19.434 2.097 -5.264 1.00 41.56 92 LYS A O 1
ATOM 739 N N . GLN A 1 93 ? -17.262 2.059 -4.692 1.00 44.41 93 GLN A N 1
ATOM 740 C CA . GLN A 1 93 ? -17.119 3.504 -4.744 1.00 44.41 93 GLN A CA 1
ATOM 741 C C . GLN A 1 93 ? -17.013 3.790 -6.232 1.00 44.41 93 GLN A C 1
ATOM 743 O O . GLN A 1 93 ? -15.941 3.679 -6.825 1.00 44.41 93 GLN A O 1
ATOM 748 N N . ASP A 1 94 ? -18.169 4.028 -6.842 1.00 41.88 94 ASP A N 1
ATOM 749 C CA . ASP A 1 94 ? -18.271 4.607 -8.158 1.00 41.88 94 ASP A CA 1
ATOM 750 C C . ASP A 1 94 ? -17.609 5.978 -8.014 1.00 41.88 94 ASP A C 1
ATOM 752 O O . ASP A 1 94 ? -18.222 6.960 -7.596 1.00 41.88 94 ASP A O 1
ATOM 756 N N . PHE A 1 95 ? -16.303 6.030 -8.282 1.00 43.03 95 PHE A N 1
ATOM 757 C CA . PHE A 1 95 ? -15.644 7.255 -8.689 1.00 43.03 95 PHE A CA 1
ATOM 758 C C . PHE A 1 95 ? -16.352 7.665 -9.976 1.00 43.03 95 PHE A C 1
ATOM 760 O O . PHE A 1 95 ? -15.961 7.283 -11.078 1.00 43.03 95 PHE A O 1
ATOM 767 N N . VAL A 1 96 ? -17.463 8.387 -9.821 1.00 41.59 96 VAL A N 1
ATOM 768 C CA . VAL A 1 96 ? -18.160 9.067 -10.901 1.00 41.59 96 VAL A CA 1
ATOM 769 C C . VAL A 1 96 ? -17.209 10.161 -11.367 1.00 41.59 96 VAL A C 1
ATOM 771 O O . VAL A 1 96 ? -17.280 11.314 -10.945 1.00 41.59 96 VAL A O 1
ATOM 774 N N . HIS A 1 97 ? -16.269 9.779 -12.229 1.00 45.62 97 HIS A N 1
ATOM 775 C CA . HIS A 1 97 ? -15.596 10.693 -13.128 1.00 45.62 97 HIS A CA 1
ATOM 776 C C . HIS A 1 97 ? -16.684 11.306 -14.008 1.00 45.62 97 HIS A C 1
ATOM 778 O O . HIS A 1 97 ? -17.098 10.734 -15.014 1.00 45.62 97 HIS A O 1
ATOM 784 N N . LYS A 1 98 ? -17.195 12.467 -13.591 1.00 46.16 98 LYS A N 1
ATOM 785 C CA . LYS A 1 98 ? -18.039 13.308 -14.433 1.00 46.16 98 LYS A CA 1
ATOM 7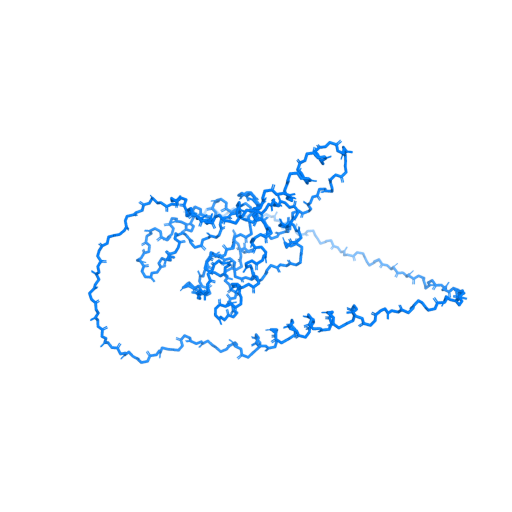86 C C . LYS A 1 98 ? -17.185 13.787 -15.609 1.00 46.16 98 LYS A C 1
ATOM 788 O O . LYS A 1 98 ? -16.388 14.704 -15.470 1.00 46.16 98 LYS A O 1
ATOM 793 N N . ASN A 1 99 ? -17.349 13.092 -16.731 1.00 45.91 99 ASN A N 1
ATOM 794 C CA . ASN A 1 99 ? -17.244 13.559 -18.111 1.00 45.91 99 ASN A CA 1
ATOM 795 C C . ASN A 1 99 ? -16.121 14.569 -18.406 1.00 45.91 99 ASN A C 1
ATOM 797 O O . ASN A 1 99 ? -16.384 15.748 -18.628 1.00 45.91 99 ASN A O 1
ATOM 801 N N . ALA A 1 100 ? -14.887 14.079 -18.521 1.00 44.69 100 ALA A N 1
ATOM 802 C CA . ALA A 1 100 ? -13.899 14.703 -19.398 1.00 44.69 100 ALA A CA 1
ATOM 803 C C . ALA A 1 100 ? -13.914 13.951 -20.746 1.00 44.69 100 ALA A C 1
ATOM 805 O O . ALA A 1 100 ? -13.863 12.719 -20.742 1.00 44.69 100 ALA A O 1
ATOM 806 N N . PRO A 1 101 ? -14.010 14.635 -21.900 1.00 46.69 101 PRO A N 1
ATOM 807 C CA . PRO A 1 101 ? -14.046 13.982 -23.203 1.00 46.69 101 PRO A CA 1
ATOM 808 C C . PRO A 1 101 ? -12.636 13.519 -23.600 1.00 46.69 101 PRO A C 1
ATOM 810 O O . PRO A 1 101 ? -11.903 14.218 -24.288 1.00 46.69 101 PRO A O 1
ATOM 813 N N . THR A 1 102 ? -12.243 12.316 -23.184 1.00 51.91 102 THR A N 1
ATOM 814 C CA . THR A 1 102 ? -10.987 11.651 -23.585 1.00 51.91 102 THR A CA 1
ATOM 815 C C . THR A 1 102 ? -11.188 10.696 -24.768 1.00 51.91 102 THR A C 1
ATOM 817 O O . THR A 1 102 ? -10.604 9.618 -24.820 1.00 51.91 102 THR A O 1
ATOM 820 N N . LYS A 1 103 ? -12.011 11.074 -25.751 1.00 51.94 103 LYS A N 1
ATOM 821 C CA . LYS A 1 103 ? -12.381 10.194 -26.876 1.00 51.94 103 LYS A CA 1
ATOM 822 C C . LYS A 1 103 ? -11.423 10.201 -28.079 1.00 51.94 103 LYS A C 1
ATOM 824 O O . LYS A 1 103 ? -11.858 9.859 -29.165 1.00 51.94 103 LYS A O 1
ATOM 829 N N . HIS A 1 104 ? -10.146 10.576 -27.947 1.00 50.00 104 HIS A N 1
ATOM 830 C CA . HIS A 1 104 ? -9.283 10.581 -29.148 1.00 50.00 104 HIS A CA 1
ATOM 831 C C . HIS A 1 104 ? -7.829 10.118 -28.989 1.00 50.00 104 HIS A C 1
ATOM 833 O O . HIS A 1 104 ? -7.110 10.043 -29.981 1.00 50.00 104 HIS A O 1
ATOM 839 N N . LEU A 1 105 ? -7.381 9.767 -27.780 1.00 52.12 105 LEU A N 1
ATOM 840 C CA . LEU A 1 105 ? -5.988 9.340 -27.553 1.00 52.12 105 LEU A CA 1
ATOM 841 C C . LEU A 1 105 ? -5.852 7.915 -27.004 1.00 52.12 105 LEU A C 1
ATOM 843 O O . LEU A 1 105 ? -4.749 7.382 -26.970 1.00 52.12 105 LEU A O 1
ATOM 847 N N . HIS A 1 106 ? -6.958 7.287 -26.602 1.00 53.09 106 HIS A N 1
ATOM 848 C CA . HIS A 1 106 ? -6.942 5.916 -26.091 1.00 53.09 106 HIS A CA 1
ATOM 849 C C . HIS A 1 106 ? -7.135 4.855 -27.187 1.00 53.09 106 HIS A C 1
ATOM 851 O O . HIS A 1 106 ? -6.577 3.769 -27.054 1.00 53.09 106 HIS A O 1
ATOM 857 N N . ASP A 1 107 ? -7.820 5.183 -28.288 1.00 50.56 107 ASP A N 1
ATOM 858 C CA . ASP A 1 107 ? -8.080 4.230 -29.382 1.00 50.56 107 ASP A CA 1
ATOM 859 C C . ASP A 1 107 ? -6.899 4.055 -30.352 1.00 50.56 107 ASP A C 1
ATOM 861 O O . ASP A 1 107 ? -6.846 3.070 -31.075 1.00 50.56 107 ASP A O 1
ATOM 865 N N . LEU A 1 108 ? -5.891 4.936 -30.319 1.00 52.91 108 LEU A N 1
ATOM 866 C CA . LEU A 1 108 ? -4.657 4.777 -31.110 1.00 52.91 108 LEU A CA 1
ATOM 867 C C . LEU A 1 108 ? -3.543 4.001 -30.378 1.00 52.91 108 LEU A C 1
ATOM 869 O O . LEU A 1 108 ? -2.437 3.894 -30.893 1.00 52.91 108 LEU A O 1
ATOM 873 N N . LEU A 1 109 ? -3.804 3.474 -29.174 1.00 55.84 109 LEU A N 1
ATOM 874 C CA . LEU A 1 109 ? -2.810 2.748 -28.363 1.00 55.84 109 LEU A CA 1
ATOM 875 C C . LEU A 1 109 ? -3.283 1.367 -27.878 1.00 55.84 109 LEU A C 1
ATOM 877 O O . LEU A 1 109 ? -2.611 0.760 -27.045 1.00 55.84 109 LEU A O 1
ATOM 881 N N . LEU A 1 110 ? -4.443 0.874 -28.326 1.00 56.69 110 LEU A N 1
ATOM 882 C CA . LEU A 1 110 ? -5.053 -0.333 -27.750 1.00 56.69 110 LEU A CA 1
ATOM 883 C C . LEU A 1 110 ? -5.205 -1.532 -28.695 1.00 56.69 110 LEU A C 1
ATOM 885 O O . LEU A 1 110 ? -5.531 -2.609 -28.197 1.00 56.69 110 LEU A O 1
ATOM 889 N N . GLU A 1 111 ? -4.893 -1.407 -29.986 1.00 55.78 111 GLU A N 1
ATOM 890 C CA . GLU A 1 111 ? -5.151 -2.493 -30.950 1.00 55.78 111 GLU A CA 1
ATOM 891 C C . GLU A 1 111 ? -3.886 -3.145 -31.560 1.00 55.78 111 GLU A C 1
ATOM 893 O O . GLU A 1 111 ? -3.987 -4.274 -32.026 1.00 55.78 111 GLU A O 1
ATOM 898 N N . ASP A 1 112 ? -2.683 -2.550 -31.471 1.00 52.88 112 ASP A N 1
ATOM 899 C CA . ASP A 1 112 ? -1.498 -3.076 -32.198 1.00 52.88 112 ASP A CA 1
ATOM 900 C C . ASP A 1 112 ? -0.503 -3.955 -31.396 1.00 52.88 112 ASP A C 1
ATOM 902 O O . ASP A 1 112 ? 0.363 -4.596 -31.985 1.00 52.88 112 ASP A O 1
ATOM 906 N N . ASP A 1 113 ? -0.626 -4.089 -30.068 1.00 56.16 113 ASP A N 1
ATOM 907 C CA . ASP A 1 113 ? 0.458 -4.672 -29.238 1.00 56.16 113 ASP A CA 1
ATOM 908 C C . ASP A 1 113 ? 0.190 -6.072 -28.649 1.00 56.16 113 ASP A C 1
ATOM 910 O O . ASP A 1 113 ? 0.957 -6.571 -27.821 1.00 56.16 113 ASP A O 1
ATOM 914 N N . ARG A 1 114 ? -0.888 -6.762 -29.040 1.00 57.53 114 ARG A N 1
ATOM 915 C CA . ARG A 1 114 ? -1.210 -8.080 -28.450 1.00 57.53 114 ARG A CA 1
ATOM 916 C C . ARG A 1 114 ? -0.486 -9.275 -29.071 1.00 57.53 114 ARG A C 1
ATOM 918 O O . ARG A 1 114 ? -0.601 -10.362 -28.513 1.00 57.53 114 ARG A O 1
ATOM 925 N N . ASN A 1 115 ? 0.266 -9.101 -30.162 1.00 49.16 115 ASN A N 1
ATOM 926 C CA . ASN A 1 115 ? 0.832 -10.237 -30.902 1.00 49.16 115 ASN A CA 1
ATOM 927 C C . ASN A 1 115 ? 2.277 -10.064 -31.429 1.00 49.16 115 ASN A C 1
ATOM 929 O O . ASN A 1 115 ? 2.678 -10.776 -32.346 1.00 49.16 115 ASN A O 1
ATOM 933 N N . MET A 1 116 ? 3.098 -9.188 -30.831 1.00 54.06 116 MET A N 1
ATOM 934 C CA . MET A 1 116 ? 4.567 -9.223 -31.001 1.00 54.06 116 MET A CA 1
ATOM 935 C C . MET A 1 116 ? 5.174 -10.260 -30.038 1.00 54.06 116 MET A C 1
ATOM 937 O O . MET A 1 116 ? 5.613 -9.987 -28.921 1.00 54.06 116 MET A O 1
ATOM 941 N N . LEU A 1 117 ? 5.081 -11.502 -30.492 1.00 54.41 117 LEU A N 1
ATOM 942 C CA . LEU A 1 117 ? 5.399 -12.770 -29.851 1.00 54.41 117 LEU A CA 1
ATOM 943 C C . LEU A 1 117 ? 6.817 -12.853 -29.245 1.00 54.41 117 LEU A C 1
ATOM 945 O O . LEU A 1 117 ? 7.819 -12.769 -29.949 1.00 54.41 117 LEU A O 1
ATOM 949 N N . GLY A 1 118 ? 6.890 -13.173 -27.947 1.00 55.41 118 GLY A N 1
ATOM 950 C CA . GLY A 1 118 ? 7.923 -14.085 -27.429 1.00 55.41 118 GLY A CA 1
ATOM 951 C C . GLY A 1 118 ? 8.896 -13.562 -26.370 1.00 55.41 118 GLY A C 1
ATOM 952 O O . GLY A 1 118 ? 9.550 -14.374 -25.722 1.00 55.41 118 GLY A O 1
ATOM 953 N N . LEU A 1 119 ? 8.989 -12.250 -26.142 1.00 59.53 119 LEU A N 1
ATOM 954 C CA . LEU A 1 119 ? 9.999 -11.677 -25.238 1.00 59.53 119 LEU A CA 1
ATOM 955 C C . LEU A 1 119 ? 9.436 -10.631 -24.276 1.00 59.53 119 LEU A C 1
ATOM 957 O O . LEU A 1 119 ? 10.147 -9.699 -23.916 1.00 59.53 119 LEU A O 1
ATOM 961 N N . VAL A 1 120 ? 8.185 -10.765 -23.819 1.00 61.97 120 VAL A N 1
ATOM 962 C CA . VAL A 1 120 ? 7.766 -9.976 -22.650 1.00 61.97 120 VAL A CA 1
ATOM 963 C C . VAL A 1 120 ? 8.610 -10.480 -21.480 1.00 61.97 120 VAL A C 1
ATOM 965 O O . VAL A 1 120 ? 8.446 -11.642 -21.086 1.00 61.97 120 VAL A O 1
ATOM 968 N N . PRO A 1 121 ? 9.555 -9.677 -20.953 1.00 67.44 121 PRO A N 1
ATOM 969 C CA . PRO A 1 121 ? 10.414 -10.130 -19.876 1.00 67.44 121 PRO A CA 1
ATOM 970 C C . PRO A 1 121 ? 9.508 -10.558 -18.731 1.00 67.44 121 PRO A C 1
ATOM 972 O O . PRO A 1 121 ? 8.589 -9.819 -18.367 1.00 67.44 121 PRO A O 1
ATOM 975 N N . ARG A 1 122 ? 9.730 -11.761 -18.187 1.00 79.56 122 ARG A N 1
ATOM 976 C CA . ARG A 1 122 ? 9.035 -12.174 -16.966 1.00 79.56 122 ARG A CA 1
ATOM 977 C C . ARG A 1 122 ? 9.316 -11.100 -15.928 1.00 79.56 122 ARG A C 1
ATOM 979 O O . ARG A 1 122 ? 10.456 -10.944 -15.496 1.00 79.56 122 ARG A O 1
ATOM 986 N N . ILE A 1 123 ? 8.289 -10.327 -15.594 1.00 86.62 123 ILE A N 1
ATOM 987 C CA . ILE A 1 123 ? 8.410 -9.249 -14.626 1.00 86.62 123 ILE A CA 1
ATOM 988 C C . ILE A 1 123 ? 8.752 -9.932 -13.306 1.00 86.62 123 ILE A C 1
ATOM 990 O O . ILE A 1 123 ? 7.940 -10.693 -12.777 1.00 86.62 123 ILE A O 1
ATOM 994 N N . ALA A 1 124 ? 9.973 -9.717 -12.822 1.00 93.75 124 ALA A N 1
ATOM 995 C CA . ALA A 1 124 ? 10.412 -10.294 -11.565 1.00 93.75 124 ALA A CA 1
ATOM 996 C C . ALA A 1 124 ? 9.485 -9.789 -10.455 1.00 93.75 124 ALA A C 1
ATOM 998 O O . ALA A 1 124 ? 9.335 -8.581 -10.259 1.00 93.75 124 ALA A O 1
ATOM 999 N N . VAL A 1 125 ? 8.819 -10.722 -9.779 1.00 95.25 125 VAL A N 1
ATOM 1000 C CA . VAL A 1 125 ? 7.998 -10.410 -8.612 1.00 95.25 125 VAL A CA 1
ATOM 1001 C C . VAL A 1 125 ? 8.950 -9.994 -7.488 1.00 95.25 125 VAL A C 1
ATOM 1003 O O . VAL A 1 125 ? 9.929 -10.703 -7.257 1.00 95.25 125 VAL A O 1
ATOM 1006 N N . PRO A 1 126 ? 8.723 -8.855 -6.815 1.00 95.81 126 PRO A N 1
ATOM 1007 C CA . PRO A 1 126 ? 9.578 -8.432 -5.718 1.00 95.81 126 PRO A CA 1
ATOM 1008 C C . PRO A 1 126 ? 9.435 -9.394 -4.535 1.00 95.81 126 PRO A C 1
ATOM 1010 O O . PRO A 1 126 ? 8.328 -9.835 -4.234 1.00 95.81 126 PRO A O 1
ATOM 1013 N N . ASP A 1 127 ? 10.530 -9.638 -3.811 1.00 94.94 127 ASP A N 1
ATOM 1014 C CA . ASP A 1 127 ? 10.561 -10.538 -2.641 1.00 94.94 127 ASP A CA 1
ATOM 1015 C C . ASP A 1 127 ? 9.586 -10.126 -1.523 1.00 94.94 127 ASP A C 1
ATOM 1017 O O . ASP A 1 127 ? 9.257 -10.913 -0.644 1.00 94.94 127 ASP A O 1
ATOM 1021 N N . SER A 1 128 ? 9.119 -8.878 -1.548 1.00 94.19 128 SER A N 1
ATOM 1022 C CA . SER A 1 128 ? 8.154 -8.306 -0.610 1.00 94.19 128 SER A CA 1
ATOM 1023 C C . SER A 1 128 ? 6.684 -8.544 -0.978 1.00 94.19 128 SER A C 1
ATOM 1025 O O . SER A 1 128 ? 5.803 -8.097 -0.239 1.00 94.19 128 SER A O 1
ATOM 1027 N N . ALA A 1 129 ? 6.395 -9.182 -2.117 1.00 95.56 129 ALA A N 1
ATOM 1028 C CA . ALA A 1 129 ? 5.045 -9.555 -2.522 1.00 95.56 129 ALA A CA 1
ATOM 1029 C C . ALA A 1 129 ? 4.749 -11.002 -2.107 1.00 95.56 129 ALA A C 1
ATOM 1031 O O . ALA A 1 129 ? 5.389 -11.940 -2.576 1.00 95.56 129 ALA A O 1
ATOM 1032 N N . TYR A 1 130 ? 3.733 -11.186 -1.263 1.00 94.56 130 TYR A N 1
ATOM 1033 C CA . TYR A 1 130 ? 3.420 -12.468 -0.629 1.00 94.56 130 TYR A CA 1
ATOM 1034 C C . TYR A 1 130 ? 1.991 -12.931 -0.920 1.00 94.56 130 TYR A C 1
ATOM 1036 O O . TYR A 1 130 ? 1.105 -12.132 -1.234 1.00 94.56 130 TYR A O 1
ATOM 1044 N N . ASP A 1 131 ? 1.717 -14.220 -0.716 1.00 95.31 131 ASP A N 1
ATOM 1045 C CA . ASP A 1 131 ? 0.342 -14.712 -0.616 1.00 95.31 131 ASP A CA 1
ATOM 1046 C C . ASP A 1 131 ? -0.229 -14.408 0.775 1.00 95.31 131 ASP A C 1
ATOM 1048 O O . ASP A 1 131 ? -0.089 -15.176 1.728 1.00 95.31 131 ASP A O 1
ATOM 1052 N N . LEU A 1 132 ? -0.915 -13.272 0.888 1.00 94.50 132 LEU A N 1
ATOM 1053 C CA . LEU A 1 132 ? -1.454 -12.790 2.158 1.00 94.50 132 LEU A CA 1
ATOM 1054 C C . LEU A 1 132 ? -2.862 -13.309 2.467 1.00 94.50 132 LEU A C 1
ATOM 1056 O O . LEU A 1 132 ? -3.490 -12.808 3.396 1.00 94.50 132 LEU A O 1
ATOM 1060 N N . ARG A 1 133 ? -3.407 -14.289 1.732 1.00 94.81 133 ARG A N 1
ATOM 1061 C CA . ARG A 1 133 ? -4.808 -14.730 1.917 1.00 94.81 133 ARG A CA 1
ATOM 1062 C C . ARG A 1 133 ? -5.101 -15.214 3.338 1.00 94.81 133 ARG A C 1
ATOM 1064 O O . ARG A 1 133 ? -6.117 -14.835 3.916 1.00 94.81 133 ARG A O 1
ATOM 1071 N N . LYS A 1 134 ? -4.210 -16.035 3.907 1.00 93.88 134 LYS A N 1
ATOM 1072 C CA . LYS A 1 134 ? -4.361 -16.556 5.278 1.00 93.88 134 LYS A CA 1
ATOM 1073 C C . LYS A 1 134 ? -4.198 -15.449 6.319 1.00 93.88 134 LYS A C 1
ATOM 1075 O O . LYS A 1 134 ? -4.993 -15.370 7.254 1.00 93.88 134 LYS A O 1
ATOM 1080 N N . TYR A 1 135 ? -3.207 -14.580 6.126 1.00 93.62 135 TYR A N 1
ATOM 1081 C CA . TYR A 1 135 ? -2.948 -13.452 7.017 1.00 93.62 135 TYR A CA 1
ATOM 1082 C C . TYR A 1 135 ? -4.121 -12.463 7.033 1.00 93.62 135 TYR A C 1
ATOM 1084 O O . TYR A 1 135 ? -4.601 -12.081 8.093 1.00 93.62 135 TYR A O 1
ATOM 1092 N N . ASP A 1 136 ? -4.669 -12.138 5.864 1.00 94.50 136 ASP A N 1
ATOM 1093 C CA . ASP A 1 136 ? -5.834 -11.267 5.705 1.00 94.50 136 ASP A CA 1
ATOM 1094 C C . ASP A 1 136 ? -7.083 -11.824 6.399 1.00 94.50 136 ASP A C 1
ATOM 1096 O O . ASP A 1 136 ? -7.758 -11.116 7.151 1.00 94.50 136 ASP A O 1
ATOM 1100 N N . ALA A 1 137 ? -7.342 -13.128 6.254 1.00 94.69 137 ALA A N 1
ATOM 1101 C CA . ALA A 1 137 ? -8.416 -13.794 6.984 1.00 94.69 137 ALA A CA 1
ATOM 1102 C C . ALA A 1 137 ? -8.217 -13.718 8.510 1.00 94.69 137 ALA A C 1
ATOM 1104 O O . ALA A 1 137 ? -9.176 -13.472 9.245 1.00 94.69 137 ALA A O 1
ATOM 1105 N N . TYR A 1 138 ? -6.980 -13.882 8.990 1.00 94.44 138 TYR A N 1
ATOM 1106 C CA . TYR A 1 138 ? -6.639 -13.766 10.408 1.00 94.44 138 TYR A CA 1
ATOM 1107 C C . TYR A 1 138 ? -6.848 -12.344 10.945 1.00 94.44 138 TYR A C 1
ATOM 1109 O O . TYR A 1 138 ? -7.541 -12.178 11.950 1.00 94.44 138 TYR A O 1
ATOM 1117 N N . ILE A 1 139 ? -6.327 -11.319 10.262 1.00 94.19 139 ILE A N 1
ATOM 1118 C CA . ILE A 1 139 ? -6.514 -9.911 10.647 1.00 94.19 139 ILE A CA 1
ATOM 1119 C C . ILE A 1 139 ? -7.998 -9.546 10.631 1.00 94.19 139 ILE A C 1
ATOM 1121 O O . ILE A 1 139 ? -8.506 -8.973 11.593 1.00 94.19 139 ILE A O 1
ATOM 1125 N N . THR A 1 140 ? -8.729 -9.960 9.596 1.00 94.56 140 THR A N 1
ATOM 1126 C CA . THR A 1 140 ? -10.180 -9.757 9.511 1.00 94.56 140 THR A CA 1
ATOM 1127 C C . THR A 1 140 ? -10.904 -10.400 10.695 1.00 94.56 140 THR A C 1
ATOM 1129 O O . THR A 1 140 ? -11.769 -9.772 11.302 1.00 94.56 140 THR A O 1
ATOM 1132 N N . LYS A 1 141 ? -10.551 -11.637 11.070 1.00 94.69 141 LYS A N 1
ATOM 1133 C CA . LYS A 1 141 ? -11.144 -12.324 12.227 1.00 94.69 141 LYS A CA 1
ATOM 1134 C C . LYS A 1 141 ? -10.823 -11.610 13.542 1.00 94.69 141 LYS A C 1
ATOM 1136 O O . LYS A 1 141 ? -11.728 -11.424 14.347 1.00 94.69 141 LYS A O 1
ATOM 1141 N N . MET A 1 142 ? -9.573 -11.195 13.741 1.00 91.88 142 MET A N 1
ATOM 1142 C CA . MET A 1 142 ? -9.131 -10.474 14.938 1.00 91.88 142 MET A CA 1
ATOM 1143 C C . MET A 1 142 ? -9.883 -9.149 15.103 1.00 91.88 142 MET A C 1
ATOM 1145 O O . MET A 1 142 ? -10.388 -8.854 16.181 1.00 91.88 142 MET A O 1
ATOM 1149 N N . HIS A 1 143 ? -10.008 -8.365 14.032 1.00 90.25 143 HIS A N 1
ATOM 1150 C CA . HIS A 1 143 ? -10.648 -7.052 14.099 1.00 90.25 143 HIS A CA 1
ATOM 1151 C C . HIS A 1 143 ? -12.172 -7.117 14.220 1.00 90.25 143 HIS A C 1
ATOM 1153 O O . HIS A 1 143 ? -12.760 -6.203 14.789 1.00 90.25 143 HIS A O 1
ATOM 1159 N N . LYS A 1 144 ? -12.817 -8.203 13.769 1.00 92.06 144 LYS A N 1
ATOM 1160 C CA . LYS A 1 144 ? -14.260 -8.419 13.979 1.00 92.06 144 LYS A CA 1
ATOM 1161 C C . LYS A 1 144 ? -14.655 -8.468 15.457 1.00 92.06 144 LYS A C 1
ATOM 1163 O O . LYS A 1 144 ? -15.789 -8.137 15.778 1.00 92.06 144 LYS A O 1
ATOM 1168 N N . THR A 1 145 ? -13.749 -8.893 16.337 1.00 92.06 145 THR A N 1
ATOM 1169 C CA . THR A 1 145 ? -14.013 -9.005 17.781 1.00 92.06 145 THR A CA 1
ATOM 1170 C C . THR A 1 145 ? -13.603 -7.768 18.578 1.00 92.06 145 THR A C 1
ATOM 1172 O O . THR A 1 145 ? -13.903 -7.690 19.765 1.00 92.06 145 THR A O 1
ATOM 1175 N N . LEU A 1 146 ? -12.898 -6.815 17.961 1.00 90.12 146 LEU A N 1
ATOM 1176 C CA . LEU A 1 146 ? -12.436 -5.614 18.650 1.00 90.12 146 LEU A CA 1
ATOM 1177 C C . LEU A 1 146 ? -13.558 -4.566 18.757 1.00 90.12 146 LEU A C 1
ATOM 1179 O O . LEU A 1 146 ? -14.385 -4.446 17.849 1.00 90.12 146 LEU A O 1
ATOM 1183 N N . PRO A 1 147 ? -13.578 -3.755 19.831 1.00 92.94 147 PRO A N 1
ATOM 1184 C CA . PRO A 1 147 ? -14.436 -2.578 19.902 1.00 92.94 147 PRO A CA 1
ATOM 1185 C C . PRO A 1 147 ? -14.215 -1.641 18.707 1.00 92.94 147 PRO A C 1
ATOM 1187 O O . PRO A 1 147 ? -13.093 -1.508 18.221 1.00 92.94 147 PRO A O 1
ATOM 1190 N N . LYS A 1 148 ? -15.259 -0.921 18.270 1.00 88.94 148 LYS A N 1
ATOM 1191 C CA . LYS A 1 148 ? -15.201 -0.048 17.076 1.00 88.94 148 LYS A CA 1
ATOM 1192 C C . LYS A 1 148 ? -14.047 0.962 17.090 1.00 88.94 148 LYS A C 1
ATOM 1194 O O . LYS A 1 148 ? -13.465 1.220 16.048 1.00 88.94 148 LYS A O 1
ATOM 1199 N N . TYR A 1 149 ? -13.694 1.502 18.256 1.00 88.38 149 TYR A N 1
ATOM 1200 C CA . TYR A 1 149 ? -12.591 2.462 18.407 1.00 88.38 149 TYR A CA 1
ATOM 1201 C C . TYR A 1 149 ? -11.189 1.824 18.325 1.00 88.38 149 TYR A C 1
ATOM 1203 O O . TYR A 1 149 ? -10.194 2.541 18.303 1.00 88.38 149 TYR A O 1
ATOM 1211 N N . GLN A 1 150 ? -11.104 0.490 18.305 1.00 89.19 150 GLN A N 1
ATOM 1212 C CA . GLN A 1 150 ? -9.877 -0.293 18.107 1.00 89.19 150 GLN A CA 1
ATOM 1213 C C . GLN A 1 150 ? -9.853 -1.011 16.746 1.00 89.19 150 GLN A C 1
ATOM 1215 O O . GLN A 1 150 ? -8.865 -1.666 16.412 1.00 89.19 150 GLN A O 1
ATOM 1220 N N . ALA A 1 151 ? -10.941 -0.934 15.976 1.00 91.31 151 ALA A N 1
ATOM 1221 C CA . ALA A 1 151 ? -11.031 -1.496 14.638 1.00 91.31 151 ALA A CA 1
ATOM 1222 C C . ALA A 1 151 ? -10.588 -0.471 13.585 1.00 91.31 151 ALA A C 1
ATOM 1224 O O . ALA A 1 151 ? -10.623 0.736 13.823 1.00 91.31 151 ALA A O 1
ATOM 1225 N N . TYR A 1 152 ? -10.196 -0.957 12.406 1.00 92.81 152 TYR A N 1
ATOM 1226 C CA . TYR A 1 152 ? -9.929 -0.069 11.280 1.00 92.81 152 TYR A CA 1
ATOM 1227 C C . TYR A 1 152 ? -11.201 0.687 10.893 1.00 92.81 152 TYR A C 1
ATOM 1229 O O . TYR A 1 152 ? -12.285 0.107 10.793 1.00 92.81 152 TYR A O 1
ATOM 1237 N N . ARG A 1 153 ? -11.057 1.978 10.603 1.00 93.06 153 ARG A N 1
ATOM 1238 C CA . ARG A 1 153 ? -12.135 2.824 10.081 1.00 93.06 153 ARG A CA 1
ATOM 1239 C C . ARG A 1 153 ? -12.564 2.370 8.685 1.00 93.06 153 ARG A C 1
ATOM 1241 O O . ARG A 1 153 ? -13.737 2.456 8.338 1.00 93.06 153 ARG A O 1
ATOM 1248 N N . HIS A 1 154 ? -11.613 1.870 7.897 1.00 92.12 154 HIS A N 1
ATOM 1249 C CA . HIS A 1 154 ? -11.805 1.480 6.501 1.00 92.12 154 HIS A CA 1
ATOM 1250 C C . HIS A 1 154 ? -11.714 -0.042 6.319 1.00 92.12 154 HIS A C 1
ATOM 1252 O O . HIS A 1 154 ? -10.729 -0.574 5.802 1.00 92.12 154 HIS A O 1
ATOM 1258 N N . GLY A 1 155 ? -12.753 -0.760 6.753 1.00 91.69 155 GLY A N 1
ATOM 1259 C CA . GLY A 1 155 ? -12.860 -2.210 6.574 1.00 91.69 155 GLY A CA 1
ATOM 1260 C C . GLY A 1 155 ? -11.838 -2.979 7.413 1.00 91.69 155 GLY A C 1
ATOM 1261 O O . GLY A 1 155 ? -11.863 -2.912 8.636 1.00 91.69 155 GLY A O 1
ATOM 1262 N N . ASN A 1 156 ? -10.945 -3.726 6.761 1.00 93.88 156 ASN A N 1
ATOM 1263 C CA . ASN A 1 156 ? -9.828 -4.411 7.423 1.00 93.88 156 ASN A CA 1
ATOM 1264 C C . ASN A 1 156 ? -8.532 -3.582 7.409 1.00 93.88 156 ASN A C 1
ATOM 1266 O O . ASN A 1 156 ? -7.497 -4.111 7.800 1.00 93.88 156 ASN A O 1
ATOM 1270 N N . GLY A 1 157 ? -8.558 -2.335 6.921 1.00 95.44 157 GLY A N 1
ATOM 1271 C CA . GLY A 1 157 ? -7.387 -1.458 6.825 1.00 95.44 157 GLY A CA 1
ATOM 1272 C C . GLY A 1 157 ? -6.419 -1.784 5.686 1.00 95.44 157 GLY A C 1
ATOM 1273 O O . GLY A 1 157 ? -5.404 -1.099 5.553 1.00 95.44 157 GLY A O 1
ATOM 1274 N N . LYS A 1 158 ? -6.703 -2.803 4.868 1.00 97.19 158 LYS A N 1
ATOM 1275 C CA . LYS A 1 158 ? -5.837 -3.259 3.778 1.00 97.19 158 LYS A CA 1
ATOM 1276 C C . LYS A 1 158 ? -6.192 -2.573 2.466 1.00 97.19 158 LYS A C 1
ATOM 1278 O O . LYS A 1 158 ? -7.363 -2.476 2.096 1.00 97.19 158 LYS A O 1
ATOM 1283 N N . TYR A 1 159 ? -5.181 -2.169 1.708 1.00 96.94 159 TYR A N 1
ATOM 1284 C CA . TYR A 1 159 ? -5.366 -1.734 0.334 1.00 96.94 159 TYR A CA 1
ATOM 1285 C C . TYR A 1 159 ? -5.485 -2.931 -0.613 1.00 96.94 159 TYR A C 1
ATOM 1287 O O . TYR A 1 159 ? -4.690 -3.869 -0.560 1.00 96.94 159 TYR A O 1
ATOM 1295 N N . ALA A 1 160 ? -6.488 -2.913 -1.490 1.00 96.44 160 ALA A N 1
ATOM 1296 C CA . ALA A 1 160 ? -6.789 -4.071 -2.319 1.00 96.44 160 ALA A CA 1
ATOM 1297 C C . ALA A 1 160 ? -5.758 -4.258 -3.458 1.00 96.44 160 ALA A C 1
ATOM 1299 O O . ALA A 1 160 ? -5.527 -3.315 -4.217 1.00 96.44 160 ALA A O 1
ATOM 1300 N N . PRO A 1 161 ? -5.190 -5.469 -3.649 1.00 97.06 161 PRO A N 1
ATOM 1301 C CA . PRO A 1 161 ? -4.086 -5.702 -4.587 1.00 97.06 161 PRO A CA 1
ATOM 1302 C C . PRO A 1 161 ? -4.407 -5.361 -6.042 1.00 97.06 161 PRO A C 1
ATOM 1304 O O . PRO A 1 161 ? -3.579 -4.796 -6.756 1.00 97.06 161 PRO A O 1
ATOM 1307 N N . TYR A 1 162 ? -5.645 -5.609 -6.472 1.00 96.06 162 TYR A N 1
ATOM 1308 C CA . TYR A 1 162 ? -6.070 -5.327 -7.843 1.00 96.06 162 TYR A CA 1
ATOM 1309 C C . TYR A 1 162 ? -6.030 -3.827 -8.197 1.00 96.06 162 TYR A C 1
ATOM 1311 O O . TYR A 1 162 ? -5.936 -3.485 -9.376 1.00 96.06 162 TYR A O 1
ATOM 1319 N N . ASN A 1 163 ? -6.060 -2.926 -7.205 1.00 95.81 163 ASN A N 1
ATOM 1320 C CA . ASN A 1 163 ? -5.977 -1.483 -7.444 1.00 95.81 163 ASN A CA 1
ATOM 1321 C C . ASN A 1 163 ? -4.581 -1.036 -7.890 1.00 95.81 163 ASN A C 1
ATOM 1323 O O . ASN A 1 163 ? -4.463 -0.044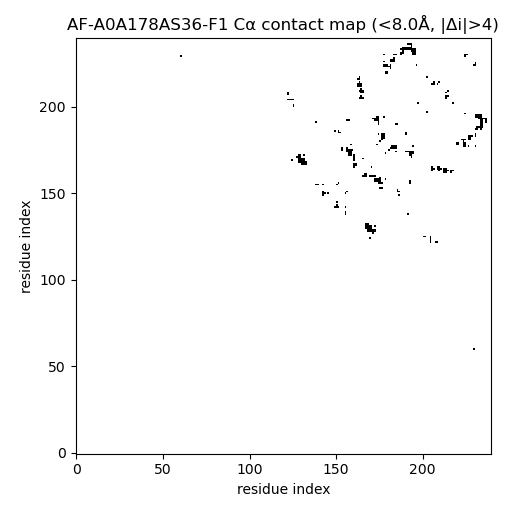 -8.599 1.00 95.81 163 ASN A O 1
ATOM 1327 N N . TYR A 1 164 ? -3.531 -1.772 -7.524 1.00 95.69 164 TYR A N 1
ATOM 1328 C CA . TYR A 1 164 ? -2.163 -1.498 -7.965 1.00 95.69 164 TYR A CA 1
ATOM 1329 C C . TYR A 1 164 ? -1.642 -2.545 -8.958 1.00 95.69 164 TYR A C 1
ATOM 1331 O O . TYR A 1 164 ? -0.440 -2.673 -9.151 1.00 95.69 164 TYR A O 1
ATOM 1339 N N . GLY A 1 165 ? -2.537 -3.284 -9.623 1.00 94.00 165 GLY A N 1
ATOM 1340 C CA . GLY A 1 165 ? -2.154 -4.241 -10.668 1.00 94.00 165 GLY A CA 1
ATOM 1341 C C . GLY A 1 165 ? -1.673 -5.601 -10.163 1.00 94.00 165 GLY A C 1
ATOM 1342 O O . GLY A 1 165 ? -1.200 -6.408 -10.956 1.00 94.00 165 GLY A O 1
ATOM 1343 N N . ALA A 1 166 ? -1.825 -5.882 -8.871 1.00 95.31 166 ALA A N 1
ATOM 1344 C CA . ALA A 1 166 ? -1.404 -7.135 -8.269 1.00 95.31 166 ALA A CA 1
ATOM 1345 C C . ALA A 1 166 ? -2.550 -8.139 -8.094 1.00 95.31 166 ALA A C 1
ATOM 1347 O O . ALA A 1 166 ? -3.740 -7.819 -8.140 1.00 95.31 166 ALA A O 1
ATOM 1348 N N . SER A 1 167 ? -2.168 -9.387 -7.831 1.00 94.94 167 SER A N 1
ATOM 1349 C CA . SER A 1 167 ? -3.083 -10.469 -7.460 1.00 94.94 167 SER A CA 1
ATOM 1350 C C . SER A 1 167 ? -3.009 -10.749 -5.959 1.00 94.94 167 SER A C 1
ATOM 1352 O O . SER A 1 167 ? -2.036 -10.386 -5.307 1.00 94.94 167 SER A O 1
ATOM 1354 N N . LYS A 1 168 ? -3.984 -11.482 -5.409 1.00 94.44 168 LYS A N 1
ATOM 1355 C CA . LYS A 1 168 ? -3.945 -11.910 -3.996 1.00 94.44 168 LYS A CA 1
ATOM 1356 C C . LYS A 1 168 ? -2.755 -12.823 -3.653 1.00 94.44 168 LYS A C 1
ATOM 1358 O O . LYS A 1 168 ? -2.419 -12.927 -2.482 1.00 94.44 168 LYS A O 1
ATOM 1363 N N . ALA A 1 169 ? -2.166 -13.489 -4.650 1.00 95.62 169 ALA A N 1
ATOM 1364 C CA . ALA A 1 169 ? -0.995 -14.352 -4.475 1.00 95.62 169 ALA A CA 1
ATOM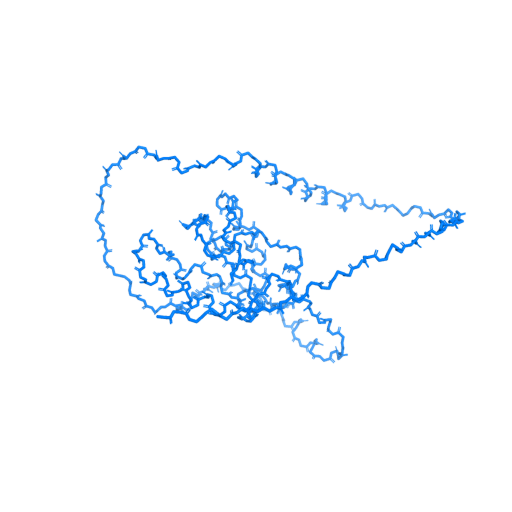 1365 C C . ALA A 1 169 ? 0.332 -13.571 -4.443 1.00 95.62 169 ALA A C 1
ATOM 1367 O O . ALA A 1 169 ? 1.351 -14.122 -4.051 1.00 95.62 169 ALA A O 1
ATOM 1368 N N . HIS A 1 170 ? 0.311 -12.304 -4.865 1.00 96.06 170 HIS A N 1
ATOM 1369 C CA . HIS A 1 170 ? 1.477 -11.430 -4.943 1.00 96.06 170 HIS A CA 1
ATOM 1370 C C . HIS A 1 170 ? 1.086 -10.069 -4.363 1.00 96.06 170 HIS A C 1
ATOM 1372 O O . HIS A 1 170 ? 0.962 -9.090 -5.085 1.00 96.06 170 HIS A O 1
ATOM 1378 N N . ASP A 1 171 ? 0.774 -10.021 -3.076 1.00 96.62 171 ASP A N 1
ATOM 1379 C CA . ASP A 1 171 ? 0.238 -8.845 -2.397 1.0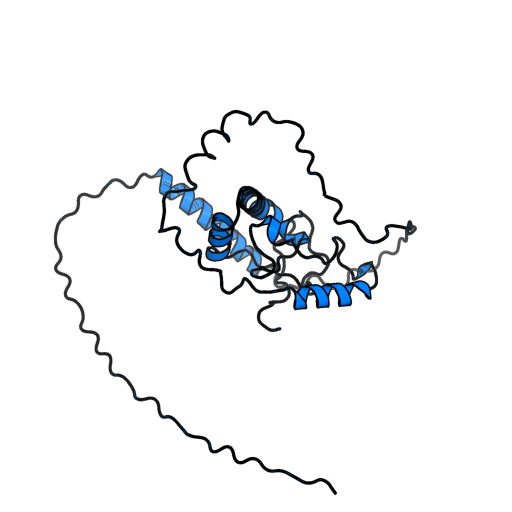0 96.62 171 ASP A CA 1
ATOM 1380 C C . ASP A 1 171 ? 1.327 -8.192 -1.533 1.00 96.62 171 ASP A C 1
ATOM 1382 O O . ASP A 1 171 ? 2.003 -8.863 -0.755 1.00 96.62 171 ASP A O 1
ATOM 1386 N N . LEU A 1 172 ? 1.493 -6.875 -1.661 1.00 96.38 172 LEU A N 1
ATOM 1387 C CA . LEU A 1 172 ? 2.444 -6.078 -0.877 1.00 96.38 172 LEU A CA 1
ATOM 1388 C C . LEU A 1 172 ? 1.919 -5.734 0.532 1.00 96.38 172 LEU A C 1
ATOM 1390 O O . LEU A 1 172 ? 2.651 -5.152 1.335 1.00 96.38 172 LEU A O 1
ATOM 1394 N N . GLY A 1 173 ? 0.648 -6.042 0.826 1.00 96.56 173 GLY A N 1
ATOM 1395 C CA . GLY A 1 173 ? 0.005 -5.834 2.128 1.00 96.56 173 GLY A CA 1
ATOM 1396 C C . GLY A 1 173 ? 0.012 -4.382 2.587 1.00 96.56 173 GLY A C 1
ATOM 1397 O O . GLY A 1 173 ? 0.354 -4.096 3.732 1.00 96.56 173 GLY A O 1
ATOM 1398 N N . LEU A 1 174 ? -0.326 -3.460 1.688 1.00 96.81 174 LEU A N 1
ATOM 1399 C CA . LEU A 1 174 ? -0.272 -2.019 1.942 1.00 96.81 174 LEU A CA 1
ATOM 1400 C C . LEU A 1 174 ? -1.440 -1.555 2.823 1.00 96.81 174 LEU A C 1
ATOM 1402 O O . LEU A 1 174 ? -2.565 -2.032 2.670 1.00 96.81 174 LEU A O 1
ATOM 1406 N N . CYS A 1 175 ? -1.195 -0.598 3.719 1.00 97.25 175 CYS A N 1
ATOM 1407 C CA . CYS A 1 175 ? -2.258 0.025 4.511 1.00 97.25 175 CYS A CA 1
ATOM 1408 C C . CYS A 1 175 ? -3.128 0.949 3.646 1.00 97.25 175 CYS A C 1
ATOM 1410 O O . CYS A 1 175 ? -2.619 1.838 2.967 1.00 97.25 175 CYS A O 1
ATOM 1412 N N . PHE A 1 176 ? -4.449 0.795 3.709 1.00 97.44 176 PHE A N 1
ATOM 1413 C CA . PHE A 1 176 ? -5.390 1.653 2.991 1.00 97.44 176 PHE A 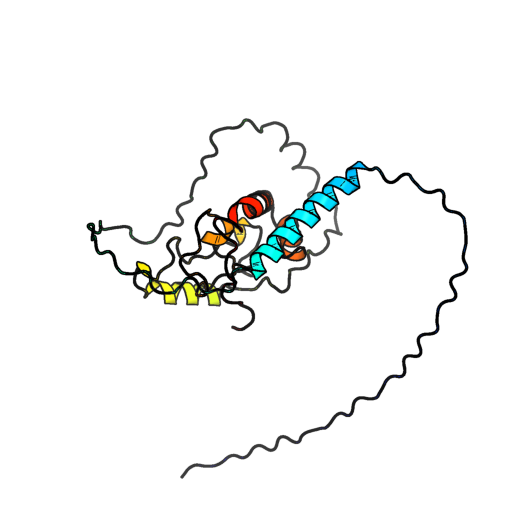CA 1
ATOM 1414 C C . PHE A 1 176 ? -5.216 3.130 3.369 1.00 97.44 176 PHE A C 1
ATOM 1416 O O . PHE A 1 176 ? -5.015 3.962 2.488 1.00 97.44 176 PHE A O 1
ATOM 1423 N N . THR A 1 177 ? -5.240 3.450 4.667 1.00 96.62 177 THR A N 1
ATOM 1424 C CA . THR A 1 177 ? -5.184 4.837 5.153 1.00 96.62 177 THR A CA 1
ATOM 1425 C C . THR A 1 177 ? -3.910 5.533 4.663 1.00 96.62 177 THR A C 1
ATOM 1427 O O . THR A 1 177 ? -3.986 6.595 4.053 1.00 96.62 177 THR A O 1
ATOM 1430 N N . THR A 1 178 ? -2.750 4.882 4.798 1.00 96.38 178 THR A N 1
ATOM 1431 C CA . THR A 1 178 ? -1.453 5.432 4.367 1.00 96.38 178 THR A CA 1
ATOM 1432 C C . THR A 1 178 ? -1.346 5.669 2.862 1.00 96.38 178 THR A C 1
ATOM 1434 O O . THR A 1 178 ? -0.730 6.637 2.432 1.00 96.38 178 THR A O 1
ATOM 1437 N N . PHE A 1 179 ? -1.882 4.768 2.039 1.00 96.75 179 PHE A N 1
ATOM 1438 C CA . PHE A 1 179 ? -1.650 4.815 0.594 1.00 96.75 179 PHE A CA 1
ATOM 1439 C C . PHE A 1 179 ? -2.777 5.498 -0.187 1.00 96.75 179 PHE A C 1
ATOM 1441 O O . PHE A 1 179 ? -2.608 5.757 -1.379 1.00 96.75 179 PHE A O 1
ATOM 1448 N N . CYS A 1 180 ? -3.924 5.777 0.439 1.00 96.31 180 CYS A N 1
ATOM 1449 C CA . CYS A 1 180 ? -5.121 6.266 -0.259 1.00 96.31 180 CYS A CA 1
ATOM 1450 C C . CYS A 1 180 ? -5.844 7.429 0.400 1.00 96.31 180 CYS A C 1
ATOM 1452 O O . CYS A 1 180 ? -6.824 7.915 -0.162 1.00 96.31 180 CYS A O 1
ATOM 1454 N N . THR A 1 181 ? -5.397 7.873 1.568 1.00 95.94 181 THR A N 1
ATOM 1455 C CA . THR A 1 181 ? -6.025 8.989 2.271 1.00 95.94 181 THR A CA 1
ATOM 1456 C C . THR A 1 181 ? -4.969 10.000 2.691 1.00 95.94 181 THR A C 1
ATOM 1458 O O . THR A 1 181 ? -3.778 9.708 2.680 1.00 95.94 181 THR A O 1
ATOM 1461 N N . ILE A 1 182 ? -5.413 11.200 3.053 1.00 96.12 182 ILE A N 1
ATOM 1462 C CA . ILE A 1 182 ? -4.563 12.222 3.680 1.00 96.12 182 ILE A CA 1
ATOM 1463 C C . ILE A 1 182 ? -4.498 12.061 5.205 1.00 96.12 182 ILE A C 1
ATOM 1465 O O . ILE A 1 182 ? -3.901 12.899 5.878 1.00 96.12 182 ILE A O 1
ATOM 1469 N N . ASP A 1 183 ? -5.167 11.041 5.748 1.00 95.69 183 ASP A N 1
ATOM 1470 C CA . ASP A 1 183 ? -5.287 10.817 7.179 1.00 95.69 183 ASP A CA 1
ATOM 1471 C C . ASP A 1 183 ? -4.117 9.984 7.699 1.00 95.69 183 ASP A C 1
ATOM 1473 O O . ASP A 1 183 ? -3.524 9.146 7.016 1.00 95.69 183 ASP A O 1
ATOM 1477 N N . ARG A 1 184 ? -3.818 10.173 8.980 1.00 94.56 184 ARG A N 1
ATOM 1478 C CA . ARG A 1 184 ? -2.885 9.312 9.695 1.00 94.56 184 ARG A CA 1
ATOM 1479 C C . ARG A 1 184 ? -3.541 7.960 9.982 1.00 94.56 184 ARG A C 1
ATOM 1481 O O . ARG A 1 184 ? -4.653 7.927 10.505 1.00 94.56 184 ARG A O 1
ATOM 1488 N N . CYS A 1 185 ? -2.827 6.857 9.728 1.00 95.19 185 CYS A N 1
ATOM 1489 C CA . CYS A 1 185 ? -3.290 5.520 10.112 1.00 95.19 185 CYS A CA 1
ATOM 1490 C C . CYS A 1 185 ? -3.598 5.459 11.615 1.00 95.19 185 CYS A C 1
ATOM 1492 O O . CYS A 1 185 ? -2.718 5.647 12.458 1.00 95.19 185 CYS A O 1
ATOM 1494 N N . GLU A 1 186 ? -4.845 5.132 11.936 1.00 93.38 186 GLU A N 1
ATOM 1495 C CA . GLU A 1 186 ? -5.397 5.050 13.283 1.00 93.38 186 GLU A CA 1
ATOM 1496 C C . GLU A 1 186 ? -4.738 3.959 14.140 1.00 93.38 186 GLU A C 1
ATOM 1498 O O . GLU A 1 186 ? -4.694 4.068 15.363 1.00 93.38 186 GLU A O 1
ATOM 1503 N N . MET A 1 187 ? -4.164 2.937 13.500 1.00 92.62 187 MET A N 1
ATOM 1504 C CA . MET A 1 187 ? -3.456 1.855 14.184 1.00 92.62 187 MET A CA 1
ATOM 1505 C C . MET A 1 187 ? -1.981 2.183 14.454 1.00 92.62 187 MET A C 1
ATOM 1507 O O . MET A 1 187 ? -1.349 1.529 15.287 1.00 92.62 187 MET A O 1
ATOM 1511 N N . GLY A 1 188 ? -1.407 3.178 13.765 1.00 92.38 188 GLY A N 1
ATOM 1512 C CA . GLY A 1 188 ? 0.004 3.554 13.888 1.00 92.38 188 GLY A CA 1
ATOM 1513 C C . GLY A 1 188 ? 0.948 2.350 13.776 1.00 92.38 188 GLY A C 1
ATOM 1514 O O . GLY A 1 188 ? 0.849 1.553 12.847 1.00 92.38 188 GLY A O 1
ATOM 1515 N N . ILE A 1 189 ? 1.833 2.180 14.762 1.00 91.94 189 ILE A N 1
ATOM 1516 C CA . ILE A 1 189 ? 2.780 1.049 14.839 1.00 91.94 189 ILE A CA 1
ATOM 1517 C C . ILE A 1 189 ? 2.109 -0.323 14.997 1.00 91.94 189 ILE A C 1
ATOM 1519 O O . ILE A 1 189 ? 2.731 -1.345 14.729 1.00 91.94 189 ILE A O 1
ATOM 1523 N N . LYS A 1 190 ? 0.846 -0.362 15.442 1.00 91.75 190 LYS A N 1
ATOM 1524 C CA . LYS A 1 190 ? 0.069 -1.599 15.599 1.00 91.75 190 LYS A CA 1
ATOM 1525 C C . LYS A 1 190 ? -0.659 -1.991 14.314 1.00 91.75 190 LYS A C 1
ATOM 1527 O O . LYS A 1 190 ? -1.370 -2.993 14.314 1.00 91.75 190 LYS A O 1
ATOM 1532 N N . CYS A 1 191 ? -0.524 -1.207 13.242 1.00 94.38 191 CYS A N 1
ATOM 1533 C CA . CYS A 1 191 ? -1.097 -1.560 11.954 1.00 94.38 191 CYS A CA 1
ATOM 1534 C C . CYS A 1 191 ? -0.488 -2.879 11.474 1.00 94.38 191 CYS A C 1
ATOM 1536 O O . CYS A 1 191 ? 0.734 -3.044 11.447 1.00 94.38 191 CYS A O 1
ATOM 1538 N N . ALA A 1 192 ? -1.361 -3.807 11.095 1.00 94.62 192 ALA A N 1
ATOM 1539 C CA . ALA A 1 192 ? -0.971 -5.090 10.522 1.00 94.62 192 ALA A CA 1
ATOM 1540 C C . ALA A 1 192 ? -0.439 -4.941 9.089 1.00 94.62 192 ALA A C 1
ATOM 1542 O O . ALA A 1 192 ? 0.208 -5.843 8.566 1.00 94.62 192 ALA A O 1
ATOM 1543 N N . TRP A 1 193 ? -0.729 -3.805 8.455 1.00 95.81 193 TRP A N 1
ATOM 1544 C CA . TRP A 1 193 ? -0.389 -3.529 7.071 1.00 95.81 193 TRP A CA 1
ATOM 1545 C C . TRP A 1 193 ? 0.829 -2.623 6.973 1.00 95.81 193 TRP A C 1
ATOM 1547 O O . TRP A 1 193 ? 1.077 -1.750 7.807 1.00 95.81 193 TRP A O 1
ATOM 1557 N N . ARG A 1 194 ? 1.595 -2.822 5.908 1.00 95.81 194 ARG A N 1
ATOM 1558 C CA . ARG A 1 194 ? 2.841 -2.117 5.654 1.00 95.81 194 ARG A CA 1
ATOM 1559 C C . ARG A 1 194 ? 2.589 -0.623 5.447 1.00 95.81 194 ARG A C 1
ATOM 1561 O O . ARG A 1 194 ? 1.768 -0.230 4.620 1.00 95.81 194 ARG A O 1
ATOM 1568 N N . HIS A 1 195 ? 3.379 0.195 6.144 1.00 95.69 195 HIS A N 1
ATOM 1569 C CA . HIS A 1 195 ? 3.474 1.650 5.945 1.00 95.69 195 HIS A CA 1
ATOM 1570 C C . HIS A 1 195 ? 4.742 2.087 5.204 1.00 95.69 195 HIS A C 1
ATOM 1572 O O . HIS A 1 195 ? 4.851 3.240 4.794 1.00 95.69 195 HIS A O 1
ATOM 1578 N N . HIS A 1 196 ? 5.721 1.190 5.050 1.00 94.38 196 HIS A N 1
ATOM 1579 C CA . HIS A 1 196 ? 6.990 1.515 4.406 1.00 94.38 196 HIS A CA 1
ATOM 1580 C C . HIS A 1 196 ? 6.782 2.001 2.970 1.00 94.38 196 HIS A C 1
ATOM 1582 O O . HIS A 1 196 ? 5.958 1.416 2.259 1.00 94.38 196 HIS A O 1
ATOM 1588 N N . PRO A 1 197 ? 7.566 2.999 2.519 1.00 94.69 197 PRO A N 1
ATOM 1589 C CA . PRO A 1 197 ? 7.482 3.476 1.150 1.00 94.69 197 PRO A CA 1
ATOM 1590 C C . PRO A 1 197 ? 7.772 2.325 0.188 1.00 94.69 197 PRO A C 1
ATOM 1592 O O . PRO A 1 197 ? 8.496 1.378 0.519 1.00 94.69 197 PRO A O 1
ATOM 1595 N N . LEU A 1 198 ? 7.212 2.410 -1.017 1.00 96.00 198 LEU A N 1
ATOM 1596 C CA . LEU A 1 198 ? 7.518 1.418 -2.039 1.00 96.00 198 LEU A CA 1
ATOM 1597 C C . LEU A 1 198 ? 8.985 1.525 -2.457 1.00 96.00 198 LEU A C 1
ATOM 1599 O O . LEU A 1 198 ? 9.528 2.625 -2.617 1.00 96.00 198 LEU A O 1
ATOM 1603 N N . THR A 1 199 ? 9.634 0.389 -2.667 1.00 95.81 199 THR A N 1
ATOM 1604 C CA . THR A 1 199 ? 10.978 0.330 -3.238 1.00 95.81 199 THR A CA 1
ATOM 1605 C C . THR A 1 199 ? 10.930 0.675 -4.728 1.00 95.81 199 THR A C 1
ATOM 1607 O O . THR A 1 199 ? 9.866 0.788 -5.344 1.00 95.81 199 THR A O 1
ATOM 1610 N N . LYS A 1 200 ? 12.099 0.892 -5.342 1.00 95.94 200 LYS A N 1
ATOM 1611 C CA . LYS A 1 200 ? 12.171 1.109 -6.794 1.00 95.94 200 LYS A CA 1
ATOM 1612 C C . LYS A 1 200 ? 11.644 -0.111 -7.561 1.00 95.94 200 LYS A C 1
ATOM 1614 O O . LYS A 1 200 ? 10.809 0.077 -8.440 1.00 95.94 200 LYS A O 1
ATOM 1619 N N . ALA A 1 201 ? 12.068 -1.311 -7.165 1.00 96.00 201 ALA A N 1
ATOM 1620 C CA . ALA A 1 201 ? 11.649 -2.564 -7.786 1.00 96.00 201 ALA A CA 1
ATOM 1621 C C . ALA A 1 201 ? 10.132 -2.784 -7.683 1.00 96.00 201 ALA A C 1
ATOM 1623 O O . ALA A 1 201 ? 9.500 -3.144 -8.666 1.00 96.00 201 ALA A O 1
ATOM 1624 N N . GLU A 1 202 ? 9.519 -2.481 -6.534 1.00 97.19 202 GLU A N 1
ATOM 1625 C CA . GLU A 1 202 ? 8.064 -2.600 -6.361 1.00 97.19 202 GLU A CA 1
ATOM 1626 C C . GLU A 1 202 ? 7.285 -1.644 -7.263 1.00 97.19 202 GLU A C 1
ATOM 1628 O O . GLU A 1 202 ? 6.290 -2.041 -7.861 1.00 97.19 202 GLU A O 1
ATOM 1633 N N . ARG A 1 203 ? 7.733 -0.387 -7.393 1.00 96.94 203 ARG A N 1
ATOM 1634 C CA . ARG A 1 203 ? 7.088 0.579 -8.296 1.00 96.94 203 ARG A CA 1
ATOM 1635 C C . ARG A 1 203 ? 7.194 0.154 -9.756 1.00 96.94 203 ARG A C 1
ATOM 1637 O O . ARG A 1 203 ? 6.223 0.295 -10.490 1.00 96.94 203 ARG A O 1
ATOM 1644 N N . GLU A 1 204 ? 8.358 -0.340 -10.170 1.00 95.44 204 GLU A N 1
ATOM 1645 C CA . GLU A 1 204 ? 8.572 -0.862 -11.524 1.00 95.44 204 GLU A CA 1
ATOM 1646 C C . GLU A 1 204 ? 7.702 -2.099 -11.770 1.00 95.44 204 GLU A C 1
ATOM 1648 O O . GLU A 1 204 ? 7.004 -2.167 -12.778 1.00 95.44 204 GLU A O 1
ATOM 1653 N N . TRP A 1 205 ? 7.651 -3.021 -10.808 1.00 95.75 205 TRP A N 1
ATOM 1654 C CA . TRP A 1 205 ? 6.790 -4.197 -10.864 1.00 95.75 205 TRP A CA 1
ATOM 1655 C C . TRP A 1 205 ? 5.305 -3.828 -10.962 1.00 95.75 205 TRP A C 1
ATOM 1657 O O . TRP A 1 205 ? 4.610 -4.366 -11.818 1.00 95.75 205 TRP A O 1
ATOM 1667 N N . ILE A 1 206 ? 4.816 -2.869 -10.170 1.00 96.06 206 ILE A N 1
ATOM 1668 C CA . ILE A 1 206 ? 3.441 -2.340 -10.251 1.00 96.06 206 ILE A CA 1
ATOM 1669 C C . ILE A 1 206 ? 3.153 -1.733 -11.626 1.00 96.06 206 ILE A C 1
ATOM 1671 O O . ILE A 1 206 ? 2.117 -2.016 -12.224 1.00 96.06 206 ILE A O 1
ATOM 1675 N N . LEU A 1 207 ? 4.073 -0.915 -12.145 1.00 94.69 207 LEU A N 1
ATOM 1676 C CA . LEU A 1 207 ? 3.911 -0.248 -13.438 1.00 94.69 207 LEU A CA 1
ATOM 1677 C C . LEU A 1 207 ? 3.827 -1.251 -14.598 1.00 94.69 207 LEU A C 1
ATOM 1679 O O . LEU A 1 207 ? 3.104 -1.003 -15.558 1.00 94.69 207 LEU A O 1
ATOM 1683 N N . LEU A 1 208 ? 4.575 -2.354 -14.509 1.00 92.19 208 LEU A N 1
ATOM 1684 C CA . LEU A 1 208 ? 4.624 -3.396 -15.533 1.00 92.19 208 LEU A CA 1
ATOM 1685 C C . LEU A 1 208 ? 3.486 -4.420 -15.391 1.00 92.19 208 LEU A C 1
ATOM 1687 O O . LEU A 1 208 ? 2.983 -4.913 -16.396 1.00 92.19 208 LEU A O 1
ATOM 1691 N N . SER A 1 209 ? 3.086 -4.759 -14.161 1.00 88.69 209 SER A N 1
ATOM 1692 C CA . SER A 1 209 ? 2.025 -5.743 -13.892 1.00 88.69 209 SER A CA 1
ATOM 1693 C C . SER A 1 209 ? 0.623 -5.157 -14.051 1.00 88.69 209 SER A C 1
ATOM 1695 O O . SER A 1 209 ? -0.308 -5.854 -14.462 1.00 88.69 209 SER A O 1
ATOM 1697 N N . GLY A 1 210 ? 0.456 -3.872 -13.744 1.00 79.50 210 GLY A N 1
ATOM 1698 C CA . GLY A 1 210 ? -0.829 -3.203 -13.793 1.00 79.50 210 GLY A CA 1
ATOM 1699 C C . GLY A 1 210 ? -1.095 -2.458 -15.094 1.00 79.50 210 GLY A C 1
ATOM 1700 O O . GLY A 1 210 ? -0.206 -1.936 -15.758 1.00 79.50 210 GLY A O 1
ATOM 1701 N N . ARG A 1 211 ? -2.381 -2.362 -15.439 1.00 85.19 211 ARG A N 1
ATOM 1702 C CA . ARG A 1 211 ? -2.868 -1.500 -16.525 1.00 85.19 211 ARG A CA 1
ATOM 1703 C C . ARG A 1 211 ? -3.018 -0.056 -16.018 1.00 85.19 211 ARG A C 1
ATOM 1705 O O . ARG A 1 211 ? -2.228 0.437 -15.219 1.00 85.19 211 ARG A O 1
ATOM 1712 N N . HIS A 1 212 ? -4.083 0.618 -16.438 1.00 90.88 212 HIS A N 1
ATOM 1713 C CA . HIS A 1 212 ? -4.421 1.984 -16.048 1.00 90.88 212 HIS A CA 1
ATOM 1714 C C . HIS A 1 212 ? -4.403 2.225 -14.521 1.00 90.88 212 HIS A C 1
ATOM 1716 O O . HIS A 1 212 ? -3.833 3.214 -14.065 1.00 90.88 212 HIS A O 1
ATOM 1722 N N . ASN A 1 213 ? -4.928 1.288 -13.722 1.00 90.69 213 ASN A N 1
ATOM 1723 C CA . ASN A 1 213 ? -5.042 1.451 -12.265 1.00 90.69 213 ASN A CA 1
ATOM 1724 C C . ASN A 1 213 ? -3.688 1.593 -11.551 1.00 90.69 213 ASN A C 1
ATOM 1726 O O . ASN A 1 213 ? -3.567 2.395 -10.631 1.00 90.69 213 ASN A O 1
ATOM 1730 N N . ALA A 1 214 ? -2.652 0.875 -11.999 1.00 93.12 214 ALA A N 1
ATOM 1731 C CA . ALA A 1 214 ? -1.322 0.979 -11.399 1.00 93.12 214 ALA A CA 1
ATOM 1732 C C . ALA A 1 214 ? -0.715 2.374 -11.575 1.00 93.12 214 ALA A C 1
ATOM 1734 O O . ALA A 1 214 ? -0.075 2.883 -10.657 1.00 93.12 214 ALA A O 1
ATOM 1735 N N . ARG A 1 215 ? -0.954 3.019 -12.724 1.00 94.44 215 ARG A N 1
ATOM 1736 C CA . ARG A 1 215 ? -0.500 4.397 -12.964 1.00 94.44 215 ARG A CA 1
ATOM 1737 C C . ARG A 1 215 ? -1.191 5.367 -12.011 1.00 94.44 215 ARG A C 1
ATOM 1739 O O . ARG A 1 215 ? -0.503 6.098 -11.307 1.00 94.44 215 ARG A O 1
ATOM 1746 N N . LEU A 1 216 ? -2.521 5.289 -11.907 1.00 94.94 216 LEU A N 1
ATOM 1747 C CA . LEU A 1 216 ? -3.296 6.109 -10.968 1.00 94.94 216 LEU A CA 1
ATOM 1748 C C . LEU A 1 216 ? -2.848 5.901 -9.518 1.00 94.94 216 LEU A C 1
ATOM 1750 O O . LEU A 1 216 ? -2.695 6.859 -8.761 1.00 94.94 216 LEU A O 1
ATOM 1754 N N . PHE A 1 217 ? -2.598 4.652 -9.130 1.00 96.12 217 PHE A N 1
ATOM 1755 C CA . PHE A 1 217 ? -2.085 4.327 -7.808 1.00 96.12 217 PHE A CA 1
ATOM 1756 C C . PHE A 1 217 ? -0.717 4.977 -7.550 1.00 96.12 217 PHE A C 1
ATOM 1758 O O . PHE A 1 217 ? -0.533 5.619 -6.518 1.00 96.12 217 PHE A O 1
ATOM 1765 N N . LEU A 1 218 ? 0.234 4.867 -8.483 1.00 96.31 218 LEU A N 1
ATOM 1766 C CA . LEU A 1 218 ? 1.567 5.461 -8.337 1.00 96.31 218 LEU A CA 1
ATOM 1767 C C . LEU A 1 218 ? 1.544 6.999 -8.345 1.00 96.31 218 LEU A C 1
ATOM 1769 O O . LEU A 1 218 ? 2.348 7.621 -7.651 1.00 96.31 218 LEU A O 1
ATOM 1773 N N . GLU A 1 219 ? 0.625 7.622 -9.080 1.00 95.31 219 GLU A N 1
ATOM 1774 C CA . GLU A 1 219 ? 0.403 9.074 -9.035 1.00 95.31 219 GLU A CA 1
ATOM 1775 C C . GLU A 1 219 ? -0.145 9.523 -7.674 1.00 95.31 219 GLU A C 1
ATOM 1777 O O . GLU A 1 219 ? 0.271 10.548 -7.129 1.00 95.31 219 GLU A O 1
ATOM 1782 N N . ASN A 1 220 ? -1.054 8.737 -7.101 1.00 94.00 220 ASN A N 1
ATOM 1783 C CA . ASN A 1 220 ? -1.645 8.988 -5.791 1.00 94.00 220 ASN A CA 1
ATOM 1784 C C . ASN A 1 220 ? -0.676 8.708 -4.638 1.00 94.00 220 ASN A C 1
ATOM 1786 O O . ASN A 1 220 ? -0.697 9.422 -3.636 1.00 94.00 220 ASN A O 1
ATOM 1790 N N . LEU A 1 221 ? 0.231 7.744 -4.795 1.00 94.75 221 LEU A N 1
ATOM 1791 C CA . LEU A 1 221 ? 1.268 7.425 -3.814 1.00 94.75 221 LEU A CA 1
ATOM 1792 C C . LEU A 1 221 ? 2.070 8.667 -3.401 1.00 94.75 221 LEU A C 1
ATOM 1794 O O . LEU A 1 221 ? 2.325 8.870 -2.216 1.00 94.75 221 LEU A O 1
ATOM 1798 N N . ALA A 1 222 ? 2.438 9.512 -4.369 1.00 90.44 222 ALA A N 1
ATOM 1799 C CA . ALA A 1 222 ? 3.193 10.739 -4.118 1.00 90.44 222 ALA A CA 1
ATOM 1800 C C . ALA A 1 222 ? 2.397 11.793 -3.326 1.00 90.44 222 ALA A C 1
ATOM 1802 O O . ALA A 1 222 ? 3.001 12.657 -2.694 1.00 90.44 222 ALA A O 1
ATOM 1803 N N . LYS A 1 223 ? 1.061 11.726 -3.365 1.00 94.19 223 LYS A N 1
ATOM 1804 C CA . LYS A 1 223 ? 0.159 12.654 -2.671 1.00 94.19 223 LYS A CA 1
ATOM 1805 C C . LYS A 1 223 ? -0.141 12.206 -1.244 1.00 94.19 223 LYS A C 1
ATOM 1807 O O . LYS A 1 223 ? -0.254 13.053 -0.369 1.00 94.19 223 LYS A O 1
ATOM 1812 N N . PHE A 1 224 ? -0.292 10.901 -1.027 1.00 95.31 224 PHE A N 1
ATOM 1813 C CA . PHE A 1 224 ? -0.843 10.370 0.221 1.00 95.31 224 PHE A CA 1
ATOM 1814 C C . PHE A 1 224 ? 0.217 9.847 1.191 1.00 95.31 224 PHE A C 1
ATOM 1816 O O . PHE A 1 224 ? 0.127 10.118 2.379 1.00 95.31 224 PHE A O 1
ATOM 1823 N N . TRP A 1 225 ? 1.267 9.171 0.711 1.00 94.38 225 TRP A N 1
ATOM 1824 C CA . TRP A 1 225 ? 2.139 8.388 1.600 1.00 94.38 225 TRP A CA 1
ATOM 1825 C C . TRP A 1 225 ? 2.836 9.201 2.704 1.00 94.38 225 TRP A C 1
ATOM 1827 O O . TRP A 1 225 ? 3.031 8.689 3.799 1.00 94.38 225 TRP A O 1
ATOM 1837 N N . ALA A 1 226 ? 3.225 10.448 2.429 1.00 93.06 226 ALA A N 1
ATOM 1838 C CA . ALA A 1 226 ? 3.928 11.306 3.389 1.00 93.06 226 ALA A CA 1
ATOM 1839 C C . ALA A 1 226 ? 3.012 12.336 4.080 1.00 93.06 226 ALA A C 1
ATOM 1841 O O . ALA A 1 226 ? 3.515 13.291 4.676 1.00 93.06 226 ALA A O 1
ATOM 1842 N N . VAL A 1 227 ? 1.690 12.184 3.955 1.00 92.69 227 VAL A N 1
ATOM 1843 C CA . VAL A 1 227 ? 0.681 13.123 4.461 1.00 92.69 227 VAL A CA 1
ATOM 1844 C C . VAL A 1 227 ? -0.200 12.406 5.496 1.00 92.69 227 VAL A C 1
ATOM 1846 O O . VAL A 1 227 ? -0.585 11.264 5.268 1.00 92.69 227 VAL A O 1
ATOM 1849 N N . PRO A 1 228 ? -0.513 13.036 6.645 1.00 92.00 228 PRO A N 1
ATOM 1850 C CA . PRO A 1 228 ? -0.093 14.379 7.066 1.00 92.00 228 PRO A CA 1
ATOM 1851 C C . PRO A 1 228 ? 1.352 14.411 7.589 1.00 92.00 228 PRO A C 1
ATOM 1853 O O . PRO A 1 228 ? 1.981 15.465 7.642 1.00 92.00 228 PRO A O 1
ATOM 1856 N N . GLU A 1 229 ? 1.881 13.246 7.945 1.00 91.56 229 GLU A N 1
ATOM 1857 C CA . GLU A 1 229 ? 3.241 13.018 8.409 1.00 91.56 229 GLU A CA 1
ATOM 1858 C C . GLU A 1 229 ? 3.763 11.711 7.809 1.00 91.56 229 GLU A C 1
ATOM 1860 O O . GLU A 1 229 ? 2.982 10.854 7.391 1.00 91.56 229 GLU A O 1
ATOM 1865 N N . VAL A 1 230 ? 5.087 11.538 7.784 1.00 92.69 230 VAL A N 1
ATOM 1866 C CA . VAL A 1 230 ? 5.684 10.273 7.345 1.00 92.69 230 VAL A CA 1
ATOM 1867 C C . VAL A 1 230 ? 5.246 9.171 8.316 1.00 92.69 230 VAL A C 1
ATOM 1869 O O . VAL A 1 230 ? 5.513 9.281 9.517 1.00 92.69 230 VAL A O 1
ATOM 1872 N N . PRO A 1 231 ? 4.579 8.110 7.837 1.00 90.94 231 PRO A N 1
ATOM 1873 C CA . PRO A 1 231 ? 4.020 7.100 8.711 1.00 90.94 231 PRO A CA 1
ATOM 1874 C C . PRO A 1 231 ? 5.146 6.313 9.377 1.00 90.94 231 PRO A C 1
ATOM 1876 O O . PRO A 1 231 ? 6.134 5.929 8.745 1.00 90.94 231 PRO A O 1
ATOM 1879 N N . VAL A 1 232 ? 4.975 6.033 10.668 1.00 86.75 232 VAL A N 1
ATOM 1880 C CA . VAL A 1 232 ? 5.885 5.136 11.381 1.00 86.75 232 VAL A CA 1
ATOM 1881 C C . VAL A 1 232 ? 5.759 3.740 10.760 1.00 86.75 232 VAL A C 1
ATOM 1883 O O . VAL A 1 232 ? 4.625 3.302 10.514 1.00 86.75 232 VAL A O 1
ATOM 1886 N N . PRO A 1 233 ? 6.882 3.041 10.508 1.00 81.44 233 PRO A N 1
ATOM 1887 C CA . PRO A 1 233 ? 6.888 1.634 10.134 1.00 81.44 233 PRO A CA 1
ATOM 1888 C C . PRO A 1 233 ? 5.852 0.822 10.922 1.00 81.44 233 PRO A C 1
ATOM 1890 O O . PRO A 1 233 ? 5.934 0.714 12.145 1.00 81.44 233 PRO A O 1
ATOM 1893 N N . GLY A 1 234 ? 4.843 0.305 10.216 1.00 75.56 234 GLY A N 1
ATOM 1894 C CA . GLY A 1 234 ? 3.916 -0.689 10.759 1.00 75.56 234 GLY A CA 1
ATOM 1895 C C . GLY A 1 234 ? 4.602 -2.046 10.917 1.00 75.56 234 GLY A C 1
ATOM 1896 O O . GLY A 1 234 ? 5.803 -2.173 10.655 1.00 75.56 234 GLY A O 1
ATOM 1897 N N . ALA A 1 235 ? 3.838 -3.071 11.302 1.00 72.06 235 ALA A N 1
ATOM 1898 C CA . ALA A 1 235 ? 4.371 -4.423 11.416 1.00 72.06 235 ALA A CA 1
ATOM 1899 C C . ALA A 1 235 ? 5.078 -4.837 10.113 1.00 72.06 235 ALA A C 1
ATOM 1901 O O . ALA A 1 235 ? 4.501 -4.812 9.022 1.00 72.06 235 ALA A O 1
ATOM 1902 N N . SER A 1 236 ? 6.354 -5.198 10.236 1.00 63.91 236 SER A N 1
ATOM 1903 C CA . SER A 1 236 ? 7.085 -5.867 9.171 1.00 63.91 236 SER A CA 1
ATOM 1904 C C . SER A 1 236 ? 6.468 -7.255 9.011 1.00 63.91 236 SER A C 1
ATOM 1906 O O . SER A 1 236 ? 6.532 -8.071 9.926 1.00 63.91 236 SER A O 1
ATOM 1908 N N . MET A 1 237 ? 5.825 -7.531 7.874 1.00 66.50 237 MET A N 1
ATOM 1909 C CA . MET A 1 237 ? 5.244 -8.856 7.602 1.00 66.50 237 MET A CA 1
ATOM 1910 C C . MET A 1 237 ? 6.314 -9.935 7.352 1.00 66.50 237 MET A C 1
ATOM 1912 O O . MET A 1 237 ? 5.966 -11.067 7.051 1.00 66.50 237 MET A O 1
ATOM 1916 N N . HIS A 1 238 ? 7.602 -9.597 7.461 1.00 60.12 238 HIS A N 1
ATOM 1917 C CA . HIS A 1 238 ? 8.710 -10.520 7.224 1.00 60.12 238 HIS A CA 1
ATOM 1918 C C . HIS A 1 238 ? 8.870 -11.595 8.320 1.00 60.12 238 HIS A C 1
ATOM 1920 O O . HIS A 1 238 ? 9.532 -12.597 8.068 1.00 60.12 238 HIS A O 1
ATOM 1926 N N . ASP A 1 239 ? 8.243 -11.427 9.492 1.00 55.31 239 ASP A N 1
ATOM 1927 C CA . ASP A 1 239 ? 8.492 -12.273 10.674 1.00 55.31 239 ASP A CA 1
ATOM 1928 C C . ASP A 1 239 ? 7.325 -13.218 11.057 1.00 55.31 239 ASP A C 1
ATOM 1930 O O . ASP A 1 239 ? 7.331 -13.776 12.157 1.00 55.31 239 ASP A O 1
ATOM 1934 N N . LYS A 1 240 ? 6.286 -13.375 10.220 1.00 49.84 240 LYS A N 1
ATOM 1935 C CA . LYS A 1 240 ? 5.080 -14.175 10.540 1.00 49.84 240 LYS A CA 1
ATOM 1936 C C . LYS A 1 240 ? 4.625 -15.067 9.396 1.00 49.84 240 LYS A C 1
ATOM 1938 O O . LYS A 1 240 ? 4.165 -16.189 9.706 1.00 49.84 240 LYS A O 1
#